Protein AF-A0A4T0EDE8-F1 (afdb_monomer_lite)

pLDDT: mean 81.91, std 20.11, range [27.03, 97.62]

Organism: Aureobasidium pullulans (NCBI:txid5580)

Secondary structure (DSSP, 8-state):
-HHHHHHHHHHHHHTT--EEEE-TTTT-B-GGG--SS------GGGS---S-HHHHTSPPPGGGG-SSS-EEEEEESTTTT-GGG--EEEE--HHHHHHHHHHHHTTT-S--HHHHHHHHHHHT---TT---TTSS-TT----HHHHHHHHHHHHHHHHHHHHHHHHHHHHHTSEEEEEE--GGGTT----------EEEEEE-EEEPPPSBSSEEEEEE-GGGSTTTTTS-HHHHHHHHHHHHTSTTT----EEGGGG-SSHHHHHHTGGGEEEEESSSS-HHHHHHHHHHHHHHHHHHHT---HHHHHHHHHHHHHHHHHHHTTS-THHHHHHS---

Sequence (339 aa):
MAGRRRELYALCSKYDVIIVEDDPYWYLQFPSSTNSERVFTPQSSKWKSSGYDFLDSLVPSYINIDTDGRVLRLDTFSKTVAPGCRLGWITGQPDLIERILRLTETSTQQPSGFVQSMIAELIIGPQADDVDPGKGPSNGKGWSTAGWVRWLEGLRGNYERRMNDMCRVLDTGRELLKVGRRSSLSNLSLDSDDEWAVVQTTTAYSFDWPVGGMFVWVKMHFETHPLINKVSGARLSRALWIFWTIKPYLVLVSPGLIFSPTDEIRNKDGYKFFRLCFAACDEKEIEPISHRFVDAVNDFWKIKSVKKIDDLLEEAGTSVEQRAGEADMAKLASFMGPC

InterPro domains:
  IPR015421 Pyridoxal phosphate-dependent transferase, major domain [G3DSA:3.40.640.10] (1-305)
  IPR015424 Pyridoxal phosphate-dependent transferase [SSF53383] (4-301)
  IPR050859 Class-I pyridoxal-phosphate-dependent aminotransferase-like [PTHR42790] (3-304)

Structure (mmCIF, N/CA/C/O backbone):
data_AF-A0A4T0EDE8-F1
#
_entry.id   AF-A0A4T0EDE8-F1
#
loop_
_atom_site.group_PDB
_atom_site.id
_atom_site.type_symbol
_atom_site.label_atom_id
_atom_site.label_alt_id
_atom_site.label_comp_id
_atom_site.label_asym_id
_atom_site.label_entity_id
_atom_site.label_seq_id
_atom_site.pdbx_PDB_ins_code
_atom_site.Cartn_x
_atom_site.Cartn_y
_atom_site.Cartn_z
_atom_site.occupancy
_atom_site.B_iso_or_equiv
_atom_site.auth_seq_id
_atom_site.auth_comp_id
_atom_site.auth_asym_id
_atom_site.auth_atom_id
_atom_site.pdbx_PDB_model_num
ATOM 1 N N . MET A 1 1 ? 9.773 -15.866 0.022 1.00 54.84 1 MET A N 1
ATOM 2 C CA . MET A 1 1 ? 9.110 -15.215 -1.134 1.00 54.84 1 MET A CA 1
ATOM 3 C C . MET A 1 1 ? 9.487 -15.837 -2.480 1.00 54.84 1 MET A C 1
ATOM 5 O O . MET A 1 1 ? 8.577 -16.183 -3.221 1.00 54.84 1 MET A O 1
ATOM 9 N N . ALA A 1 2 ? 10.771 -16.073 -2.785 1.00 65.44 2 ALA A N 1
ATOM 10 C CA . ALA A 1 2 ? 11.185 -16.665 -4.071 1.00 65.44 2 ALA A CA 1
ATOM 11 C C . ALA A 1 2 ? 10.583 -18.059 -4.383 1.00 65.44 2 ALA A C 1
ATOM 13 O O . ALA A 1 2 ? 10.237 -18.320 -5.529 1.00 65.44 2 ALA A O 1
ATOM 14 N N . GLY A 1 3 ? 10.408 -18.938 -3.383 1.00 79.56 3 GLY A N 1
ATOM 15 C CA . GLY A 1 3 ? 9.761 -20.251 -3.575 1.00 79.56 3 GLY A CA 1
ATOM 16 C C . GLY A 1 3 ? 8.310 -20.137 -4.060 1.00 79.56 3 GLY A C 1
ATOM 17 O O . GLY A 1 3 ? 7.962 -20.687 -5.098 1.00 79.56 3 GLY A O 1
ATOM 18 N N . ARG A 1 4 ? 7.513 -19.295 -3.390 1.00 86.06 4 ARG A N 1
ATOM 19 C CA . ARG A 1 4 ? 6.116 -19.021 -3.762 1.00 86.06 4 ARG A CA 1
ATOM 20 C C . ARG A 1 4 ? 5.981 -18.442 -5.174 1.00 86.06 4 ARG A C 1
ATOM 22 O O . ARG A 1 4 ? 5.072 -18.836 -5.892 1.00 86.06 4 ARG A O 1
ATOM 29 N N . ARG A 1 5 ? 6.878 -17.531 -5.587 1.00 88.38 5 ARG A N 1
ATOM 30 C CA . ARG A 1 5 ? 6.875 -16.983 -6.960 1.00 88.38 5 ARG A CA 1
ATOM 31 C C . ARG A 1 5 ? 7.079 -18.092 -8.000 1.00 88.38 5 ARG A C 1
ATOM 33 O O . ARG A 1 5 ? 6.356 -18.130 -8.984 1.00 88.38 5 ARG A O 1
ATOM 40 N N . ARG A 1 6 ? 7.991 -19.044 -7.763 1.00 89.06 6 ARG A N 1
ATOM 41 C CA . ARG A 1 6 ? 8.204 -20.183 -8.679 1.00 89.06 6 ARG A CA 1
ATOM 42 C C . ARG A 1 6 ? 7.000 -21.122 -8.746 1.00 89.06 6 ARG A C 1
ATOM 44 O O . ARG A 1 6 ? 6.638 -21.552 -9.833 1.00 89.06 6 ARG A O 1
ATOM 51 N N . GLU A 1 7 ? 6.375 -21.419 -7.610 1.00 93.44 7 GLU A N 1
ATOM 52 C CA . GLU A 1 7 ? 5.165 -22.254 -7.560 1.00 93.44 7 GLU A CA 1
ATOM 53 C C . GLU A 1 7 ? 4.000 -21.612 -8.326 1.00 93.44 7 GLU A C 1
ATOM 55 O O . GLU A 1 7 ? 3.345 -22.277 -9.127 1.00 93.44 7 GLU A O 1
ATOM 60 N N . LEU A 1 8 ? 3.776 -20.307 -8.129 1.00 94.44 8 LEU A N 1
ATOM 61 C CA . LEU A 1 8 ? 2.750 -19.557 -8.855 1.00 94.44 8 LEU A CA 1
ATOM 62 C C . LEU A 1 8 ? 3.064 -19.466 -10.349 1.00 94.44 8 LEU A C 1
ATOM 64 O O . LEU A 1 8 ? 2.173 -19.682 -11.162 1.00 94.44 8 LEU A O 1
ATOM 68 N N . TYR A 1 9 ? 4.324 -19.225 -10.718 1.00 94.94 9 TYR A N 1
ATOM 69 C CA . TYR A 1 9 ? 4.740 -19.227 -12.119 1.00 94.94 9 TYR A CA 1
ATOM 70 C C . TYR A 1 9 ? 4.479 -20.583 -12.783 1.00 94.94 9 TYR A C 1
ATOM 72 O O . TYR A 1 9 ? 3.895 -20.632 -13.861 1.00 94.94 9 TYR A O 1
ATOM 80 N N . ALA A 1 10 ? 4.830 -21.690 -12.120 1.00 95.25 10 ALA A N 1
ATOM 81 C CA . ALA A 1 10 ? 4.566 -23.036 -12.628 1.00 95.25 10 ALA A CA 1
ATOM 82 C C . ALA A 1 10 ? 3.061 -23.302 -12.808 1.00 95.25 10 ALA A C 1
ATOM 84 O O . ALA A 1 10 ? 2.656 -23.949 -13.774 1.00 95.25 10 ALA A O 1
ATOM 85 N N . LEU A 1 11 ? 2.223 -22.777 -11.909 1.00 96.50 11 LEU A N 1
ATOM 86 C CA . LEU A 1 11 ? 0.769 -22.854 -12.026 1.00 96.50 11 LEU A CA 1
ATOM 87 C C . LEU A 1 11 ? 0.257 -22.058 -13.232 1.00 96.50 11 LEU A C 1
ATOM 89 O O . LEU A 1 11 ? -0.528 -22.580 -14.021 1.00 96.50 11 LEU A O 1
ATOM 93 N N . CYS A 1 12 ? 0.723 -20.819 -13.391 1.00 97.06 12 CYS A N 1
ATOM 94 C CA . CYS A 1 12 ? 0.382 -19.975 -14.531 1.00 97.06 12 CYS A CA 1
ATOM 95 C C . CYS A 1 12 ? 0.852 -20.596 -15.847 1.00 97.06 12 CYS A C 1
ATOM 97 O O . CYS A 1 12 ? 0.112 -20.559 -16.820 1.00 97.06 12 CYS A O 1
ATOM 99 N N . SER A 1 13 ? 2.024 -21.231 -15.859 1.00 95.88 13 SER A N 1
ATOM 100 C CA . SER A 1 13 ? 2.523 -21.978 -17.013 1.00 95.88 13 SER A CA 1
ATOM 101 C C . SER A 1 13 ? 1.623 -23.164 -17.355 1.00 95.88 13 SER A C 1
ATOM 103 O O . SER A 1 13 ? 1.176 -23.302 -18.491 1.00 95.88 13 SER A O 1
ATOM 105 N N . LYS A 1 14 ? 1.239 -23.959 -16.348 1.00 96.88 14 LYS A N 1
ATOM 106 C CA . LYS A 1 14 ? 0.348 -25.115 -16.520 1.00 96.88 14 LYS A CA 1
ATOM 107 C C . LYS A 1 14 ? -1.035 -24.753 -17.073 1.00 96.88 14 LYS A C 1
ATOM 109 O O . LYS A 1 14 ? -1.595 -25.538 -17.833 1.00 96.88 14 LYS A O 1
ATOM 114 N N . TYR A 1 15 ? -1.606 -23.628 -16.647 1.00 97.62 15 TYR A N 1
ATOM 115 C CA . TYR A 1 15 ? -2.969 -23.216 -17.013 1.00 97.62 15 TYR A CA 1
ATOM 116 C C . TYR A 1 15 ? -3.017 -22.085 -18.044 1.00 97.62 15 TYR A C 1
ATOM 118 O O . TYR A 1 15 ? -4.075 -21.497 -18.241 1.00 97.62 15 TYR A O 1
ATOM 126 N N . ASP A 1 16 ? -1.886 -21.789 -18.678 1.00 96.75 16 ASP A N 1
ATOM 127 C CA . ASP A 1 16 ? -1.733 -20.740 -19.680 1.00 96.75 16 ASP A CA 1
ATOM 128 C C . ASP A 1 16 ? -2.274 -19.359 -19.259 1.00 96.75 16 ASP A C 1
ATOM 130 O O . ASP A 1 16 ? -3.102 -18.729 -19.912 1.00 96.75 16 ASP A O 1
ATOM 134 N N . VAL A 1 17 ? -1.801 -18.884 -18.108 1.00 97.56 17 VAL A N 1
ATOM 135 C CA . VAL A 1 17 ? -2.184 -17.592 -17.529 1.00 97.56 17 VAL A CA 1
ATOM 136 C C . VAL A 1 17 ? -1.059 -16.578 -17.728 1.00 97.56 17 VAL A C 1
ATOM 138 O O . VAL A 1 17 ? 0.103 -16.872 -17.430 1.00 97.56 17 VAL A O 1
ATOM 141 N N . ILE A 1 18 ? -1.406 -15.376 -18.198 1.00 96.88 18 ILE A N 1
ATOM 142 C CA . ILE A 1 18 ? -0.511 -14.207 -18.245 1.00 96.88 18 ILE A CA 1
ATOM 143 C C . ILE A 1 18 ? -0.396 -13.604 -16.842 1.00 96.88 18 ILE A C 1
ATOM 145 O O . ILE A 1 18 ? -1.395 -13.451 -16.138 1.00 96.88 18 ILE A O 1
ATOM 149 N N . ILE A 1 19 ? 0.820 -13.232 -16.442 1.00 97.50 19 ILE A N 1
ATOM 150 C CA . ILE A 1 19 ? 1.087 -12.595 -15.150 1.00 97.50 19 ILE A CA 1
ATOM 151 C C . ILE A 1 19 ? 1.336 -11.108 -15.384 1.00 97.50 19 ILE A C 1
ATOM 153 O O . ILE A 1 19 ? 2.330 -10.739 -16.002 1.00 97.50 19 ILE A O 1
ATOM 157 N N . VAL A 1 20 ? 0.466 -10.254 -14.846 1.00 97.44 20 VAL A N 1
ATOM 158 C CA . VAL A 1 20 ? 0.724 -8.811 -14.753 1.00 97.44 20 VAL A CA 1
ATOM 159 C C . VAL A 1 20 ? 1.321 -8.528 -13.376 1.00 97.44 20 VAL A C 1
ATOM 161 O O . VAL A 1 20 ? 0.629 -8.620 -12.362 1.00 97.44 20 VAL A O 1
ATOM 164 N N . GLU A 1 21 ? 2.623 -8.254 -13.331 1.00 96.31 21 GLU A N 1
ATOM 165 C CA . GLU A 1 21 ? 3.349 -7.927 -12.103 1.00 96.31 21 GLU A CA 1
ATOM 166 C C . GLU A 1 21 ? 3.366 -6.409 -11.900 1.00 96.31 21 GLU A C 1
ATOM 168 O O . GLU A 1 21 ? 4.179 -5.699 -12.492 1.00 96.31 21 GLU A O 1
ATOM 173 N N . ASP A 1 22 ? 2.474 -5.932 -11.036 1.00 95.56 22 ASP A N 1
ATOM 174 C CA . ASP A 1 22 ? 2.450 -4.554 -10.552 1.00 95.56 22 ASP A CA 1
ATOM 175 C C . ASP A 1 22 ? 3.146 -4.476 -9.183 1.00 95.56 22 ASP A C 1
ATOM 177 O O . ASP A 1 22 ? 2.569 -4.826 -8.151 1.00 95.56 22 ASP A O 1
ATOM 181 N N . ASP A 1 23 ? 4.427 -4.096 -9.183 1.00 89.62 23 ASP A N 1
ATOM 182 C CA . ASP A 1 23 ? 5.236 -3.965 -7.964 1.00 89.62 23 ASP A CA 1
ATOM 183 C C . ASP A 1 23 ? 5.974 -2.613 -7.934 1.00 89.62 23 ASP A C 1
ATOM 185 O O . ASP A 1 23 ? 7.203 -2.553 -8.088 1.00 89.62 23 ASP A O 1
ATOM 189 N N . PRO A 1 24 ? 5.244 -1.499 -7.710 1.00 93.31 24 PRO A N 1
ATOM 190 C CA . PRO A 1 24 ? 5.820 -0.156 -7.689 1.00 93.31 24 PRO A CA 1
ATOM 191 C C . PRO A 1 24 ? 6.743 0.067 -6.480 1.00 93.31 24 PRO A C 1
ATOM 193 O O . PRO A 1 24 ? 7.394 1.108 -6.376 1.00 93.31 24 PRO A O 1
ATOM 196 N N . TYR A 1 25 ? 6.798 -0.897 -5.556 1.00 93.12 25 TYR A N 1
ATOM 197 C CA . TYR A 1 25 ? 7.586 -0.851 -4.333 1.00 93.12 25 TYR A CA 1
ATOM 198 C C . TYR A 1 25 ? 8.716 -1.881 -4.309 1.00 93.12 25 TYR A C 1
ATOM 200 O O . TYR A 1 25 ? 9.288 -2.114 -3.245 1.00 93.12 25 TYR A O 1
ATOM 208 N N . TRP A 1 26 ? 9.072 -2.473 -5.454 1.00 92.75 26 TRP A N 1
ATOM 209 C CA . TRP A 1 26 ? 10.057 -3.555 -5.524 1.00 92.75 26 TRP A CA 1
ATOM 210 C C . TRP A 1 26 ? 11.410 -3.204 -4.875 1.00 92.75 26 TRP A C 1
ATOM 212 O O . TRP A 1 26 ? 12.053 -4.069 -4.284 1.00 92.75 26 TRP A O 1
ATOM 222 N N . TYR A 1 27 ? 11.821 -1.931 -4.912 1.00 92.81 27 TYR A N 1
ATOM 223 C CA . TYR A 1 27 ? 13.055 -1.437 -4.282 1.00 92.81 27 TYR A CA 1
ATOM 224 C C . TYR A 1 27 ? 12.946 -1.203 -2.762 1.00 92.81 27 TYR A C 1
ATOM 226 O O . TYR A 1 27 ? 13.960 -1.037 -2.087 1.00 92.81 27 TYR A O 1
ATOM 234 N N . LEU A 1 28 ? 11.734 -1.187 -2.203 1.00 93.50 28 LEU A N 1
ATOM 235 C CA . LEU A 1 28 ? 11.460 -0.937 -0.786 1.00 93.50 28 LEU A CA 1
ATOM 236 C C . LEU A 1 28 ? 11.326 -2.252 -0.009 1.00 93.50 28 LEU A C 1
ATOM 238 O O . LEU A 1 28 ? 10.336 -2.444 0.684 1.00 93.50 28 LEU A O 1
ATOM 242 N N . GLN A 1 29 ? 12.274 -3.179 -0.147 1.00 91.44 29 GLN A N 1
ATOM 243 C CA . GLN A 1 29 ? 12.296 -4.432 0.625 1.00 91.44 29 GLN A CA 1
ATOM 244 C C . GLN A 1 29 ? 13.094 -4.233 1.921 1.00 91.44 29 GLN A C 1
ATOM 246 O O . GLN A 1 29 ? 14.197 -3.697 1.870 1.00 91.44 29 GLN A O 1
ATOM 251 N N . PHE A 1 30 ? 12.554 -4.650 3.071 1.00 88.88 30 PHE A N 1
ATOM 252 C CA . PHE A 1 30 ? 13.104 -4.368 4.405 1.00 88.88 30 PHE A CA 1
ATOM 253 C C . PHE A 1 30 ? 13.673 -5.626 5.073 1.00 88.88 30 PHE A C 1
ATOM 255 O O . PHE A 1 30 ? 12.909 -6.440 5.605 1.00 88.88 30 PHE A O 1
ATOM 262 N N . PRO A 1 31 ? 15.003 -5.793 5.120 1.00 77.69 31 PRO A N 1
ATOM 263 C CA . PRO A 1 31 ? 15.643 -6.872 5.861 1.00 77.69 31 PRO A CA 1
ATOM 264 C C . PRO A 1 31 ? 15.319 -6.869 7.360 1.00 77.69 31 PRO A C 1
ATOM 266 O O . PRO A 1 31 ? 15.175 -7.948 7.933 1.00 77.69 31 PRO A O 1
ATOM 269 N N . SER A 1 32 ? 15.141 -5.701 7.999 1.00 74.25 32 SER A N 1
ATOM 270 C CA . SER A 1 32 ? 14.887 -5.606 9.449 1.00 74.25 32 SER A CA 1
ATOM 271 C C . SER A 1 32 ? 13.613 -6.313 9.913 1.00 74.25 32 SER A C 1
ATOM 273 O O . SER A 1 32 ? 13.527 -6.730 11.065 1.00 74.25 32 SER A O 1
ATOM 275 N N . SER A 1 33 ? 12.633 -6.482 9.022 1.00 63.41 33 SER A N 1
ATOM 276 C CA . SER A 1 33 ? 11.367 -7.172 9.307 1.00 63.41 33 SER A CA 1
ATOM 277 C C . SER A 1 33 ? 11.533 -8.677 9.572 1.00 63.41 33 SER A C 1
ATOM 279 O O . SER A 1 33 ? 10.641 -9.316 10.126 1.00 63.41 33 SER A O 1
ATOM 281 N N . THR A 1 34 ? 12.679 -9.261 9.206 1.00 61.06 34 THR A N 1
ATOM 282 C CA . THR A 1 34 ? 12.957 -10.697 9.353 1.00 61.06 34 THR A CA 1
ATOM 283 C C . THR A 1 34 ? 13.647 -11.024 10.681 1.00 61.06 34 THR A C 1
ATOM 285 O O . THR A 1 34 ? 14.749 -11.564 10.715 1.00 61.06 34 THR A O 1
ATOM 288 N N . ASN A 1 35 ? 12.994 -10.730 11.810 1.00 48.34 35 ASN A N 1
ATOM 289 C CA . ASN A 1 35 ? 13.388 -11.308 13.099 1.00 48.34 35 ASN A CA 1
ATOM 290 C C . ASN A 1 35 ? 12.957 -12.791 13.143 1.00 48.34 35 ASN A C 1
ATOM 292 O O . ASN A 1 35 ? 11.770 -13.091 13.051 1.00 48.34 35 ASN A O 1
ATOM 296 N N . SER A 1 36 ? 13.923 -13.700 13.325 1.00 42.69 36 SER A N 1
ATOM 297 C CA . SER A 1 36 ? 13.836 -15.180 13.345 1.00 42.69 36 SER A CA 1
ATOM 298 C C . SER A 1 36 ? 13.878 -15.893 11.973 1.00 42.69 36 SER A C 1
ATOM 300 O O . SER A 1 36 ? 12.967 -15.815 11.154 1.00 42.69 36 SER A O 1
ATOM 302 N N . GLU A 1 37 ? 14.989 -16.604 11.734 1.00 40.41 37 GLU A N 1
ATOM 303 C CA . GLU A 1 37 ? 15.203 -17.723 10.785 1.00 40.41 37 GLU A CA 1
ATOM 304 C C . GLU A 1 37 ? 14.964 -17.519 9.276 1.00 40.41 37 GLU A C 1
ATOM 306 O O . GLU A 1 37 ? 15.393 -18.345 8.471 1.00 40.41 37 GLU A O 1
ATOM 311 N N . ARG A 1 38 ? 14.347 -16.417 8.849 1.00 43.56 38 ARG A N 1
ATOM 312 C CA . ARG A 1 38 ? 14.089 -16.100 7.438 1.00 43.56 38 ARG A CA 1
ATOM 313 C C . ARG A 1 38 ? 14.896 -14.905 6.968 1.00 43.56 38 ARG A C 1
ATOM 315 O O . ARG A 1 38 ? 14.370 -14.078 6.226 1.00 43.56 38 ARG A O 1
ATOM 322 N N . VAL A 1 39 ? 16.171 -14.834 7.353 1.00 40.81 39 VAL A N 1
ATOM 323 C CA . VAL A 1 39 ? 17.119 -14.013 6.597 1.00 40.81 39 VAL A CA 1
ATOM 324 C C . VAL A 1 39 ? 17.007 -14.510 5.164 1.00 40.81 39 VAL A C 1
ATOM 326 O O . VAL A 1 39 ? 17.386 -15.642 4.858 1.00 40.81 39 VAL A O 1
ATOM 329 N N . PHE A 1 40 ? 16.399 -13.709 4.291 1.00 44.47 40 PHE A N 1
ATOM 330 C CA . PHE A 1 40 ? 16.526 -13.937 2.868 1.00 44.47 40 PHE A CA 1
ATOM 331 C C . PHE A 1 40 ? 17.982 -13.619 2.566 1.00 44.47 40 PHE A C 1
ATOM 333 O O . PHE A 1 40 ? 18.323 -12.493 2.235 1.00 44.47 40 PHE A O 1
ATOM 340 N N . THR A 1 41 ? 18.860 -14.601 2.760 1.00 44.62 41 THR A N 1
ATOM 341 C CA . THR A 1 41 ? 20.102 -14.647 2.017 1.00 44.62 41 THR A CA 1
ATOM 342 C C . THR A 1 41 ? 19.648 -14.788 0.573 1.00 44.62 41 THR A C 1
ATOM 344 O O . THR A 1 41 ? 19.042 -15.809 0.216 1.00 44.62 41 THR A O 1
ATOM 347 N N . PRO A 1 42 ? 19.845 -13.759 -0.268 1.00 48.81 42 PRO A N 1
ATOM 348 C CA . PRO A 1 42 ? 19.670 -13.947 -1.689 1.00 48.81 42 PRO A CA 1
ATOM 349 C C . PRO A 1 42 ? 20.536 -15.151 -2.031 1.00 48.81 42 PRO A C 1
ATOM 351 O O . PRO A 1 42 ? 21.709 -15.208 -1.655 1.00 48.81 42 PRO A O 1
ATOM 354 N N . GLN A 1 43 ? 19.958 -16.156 -2.685 1.00 48.41 43 GLN A N 1
ATOM 355 C CA . GLN A 1 43 ? 20.755 -17.195 -3.326 1.00 48.41 43 GLN A CA 1
ATOM 356 C C . GLN A 1 43 ? 21.493 -16.532 -4.498 1.00 48.41 43 GLN A C 1
ATOM 358 O O . GLN A 1 43 ? 21.162 -16.771 -5.657 1.00 48.41 43 GLN A O 1
ATOM 363 N N . SER A 1 44 ? 22.457 -15.657 -4.198 1.00 49.16 44 SER A N 1
ATOM 364 C CA . SER A 1 44 ? 23.317 -14.981 -5.168 1.00 49.16 44 SER A CA 1
ATOM 365 C C . SER A 1 44 ? 24.087 -16.001 -6.002 1.00 49.16 44 SER A C 1
ATOM 367 O O . SER A 1 44 ? 24.445 -15.728 -7.137 1.00 49.16 44 SER A O 1
ATOM 369 N N . SER A 1 45 ? 24.239 -17.234 -5.508 1.00 50.75 45 SER A N 1
ATOM 370 C CA . SER A 1 45 ? 24.890 -18.322 -6.234 1.00 50.75 45 SER A CA 1
ATOM 371 C C . SER A 1 45 ? 24.169 -18.784 -7.509 1.00 50.75 45 SER A C 1
ATOM 373 O O . SER A 1 45 ? 24.780 -19.506 -8.292 1.00 50.75 45 SER A O 1
ATOM 375 N N . LYS A 1 46 ? 22.901 -18.406 -7.752 1.00 62.28 46 LYS A N 1
ATOM 376 C CA . LYS A 1 46 ? 22.151 -18.812 -8.964 1.00 62.28 46 LYS A CA 1
ATOM 377 C C . LYS A 1 46 ? 21.861 -17.689 -9.960 1.00 62.28 46 LYS A C 1
ATOM 379 O O . LYS A 1 46 ? 21.392 -17.986 -11.056 1.00 62.28 46 LYS A O 1
ATOM 384 N N . TRP A 1 47 ? 22.123 -16.434 -9.611 1.00 67.81 47 TRP A N 1
ATOM 385 C CA . TRP A 1 47 ? 21.782 -15.280 -10.446 1.00 67.81 47 TRP A CA 1
ATOM 386 C C . TRP A 1 47 ? 23.045 -14.519 -10.835 1.00 67.81 47 TRP A C 1
ATOM 388 O O . TRP A 1 47 ? 23.995 -14.450 -10.060 1.00 67.81 47 TRP A O 1
ATOM 398 N N . LYS A 1 48 ? 23.073 -13.956 -12.048 1.00 77.56 48 LYS A N 1
ATOM 399 C CA . LYS A 1 48 ? 24.173 -13.073 -12.452 1.00 77.56 48 LYS A CA 1
ATOM 400 C C . LYS A 1 48 ? 24.125 -11.821 -11.579 1.00 77.56 48 LYS A C 1
ATOM 402 O O . LYS A 1 48 ? 23.075 -11.189 -11.506 1.00 77.56 48 LYS A O 1
ATOM 407 N N . SER A 1 49 ? 25.246 -11.490 -10.941 1.00 80.88 49 SER A N 1
ATOM 408 C CA . SER A 1 49 ? 25.377 -10.246 -10.182 1.00 80.88 49 SER A CA 1
ATOM 409 C C . SER A 1 49 ? 25.138 -9.050 -11.099 1.00 80.88 49 SER A C 1
ATOM 411 O O . SER A 1 49 ? 25.616 -9.021 -12.237 1.00 80.88 49 SER A O 1
ATOM 413 N N . SER A 1 50 ? 24.403 -8.068 -10.590 1.00 83.12 50 SER A N 1
ATOM 414 C CA . SER A 1 50 ? 24.195 -6.776 -11.244 1.00 83.12 50 SER A CA 1
ATOM 415 C C . SER A 1 50 ? 25.409 -5.845 -11.135 1.00 83.12 50 SER A C 1
ATOM 417 O O . SER A 1 50 ? 25.428 -4.797 -11.777 1.00 83.12 50 SER A O 1
ATOM 419 N N . GLY A 1 51 ? 26.411 -6.206 -10.323 1.00 85.81 51 GLY A N 1
ATOM 420 C CA . GLY A 1 51 ? 27.519 -5.328 -9.941 1.00 85.81 51 GLY A CA 1
ATOM 421 C C . GLY A 1 51 ? 27.176 -4.359 -8.803 1.00 85.81 51 GLY A C 1
ATOM 422 O O . GLY A 1 51 ? 28.010 -3.524 -8.457 1.00 85.81 51 GLY A O 1
ATOM 423 N N . TYR A 1 52 ? 25.975 -4.465 -8.220 1.00 87.50 52 TYR A N 1
ATOM 424 C CA . TYR A 1 52 ? 25.515 -3.634 -7.111 1.00 87.50 52 TYR A CA 1
ATOM 425 C C . TYR A 1 52 ? 24.948 -4.493 -5.974 1.00 87.50 52 TYR A C 1
ATOM 427 O O . TYR A 1 52 ? 23.872 -5.078 -6.115 1.00 87.50 52 TYR A O 1
ATOM 435 N N . ASP A 1 53 ? 25.612 -4.485 -4.815 1.00 86.44 53 ASP A N 1
ATOM 436 C CA . ASP A 1 53 ? 25.215 -5.273 -3.636 1.00 86.44 53 ASP A CA 1
ATOM 437 C C . ASP A 1 53 ? 23.759 -5.025 -3.216 1.00 86.44 53 ASP A C 1
ATOM 439 O O . ASP A 1 53 ? 23.035 -5.957 -2.863 1.00 86.44 53 ASP A O 1
ATOM 443 N N . PHE A 1 54 ? 23.298 -3.771 -3.302 1.00 86.69 54 PHE A N 1
ATOM 444 C CA . PHE A 1 54 ? 21.912 -3.414 -3.009 1.00 86.69 54 PHE A CA 1
ATOM 445 C C . PHE A 1 54 ? 20.921 -4.151 -3.916 1.00 86.69 54 PHE A C 1
ATOM 447 O O . PHE A 1 54 ? 19.987 -4.765 -3.407 1.00 86.69 54 PHE A O 1
ATOM 454 N N . LEU A 1 55 ? 21.113 -4.123 -5.238 1.00 87.94 55 LEU A N 1
ATOM 455 C CA . LEU A 1 55 ? 20.198 -4.781 -6.175 1.00 87.94 55 LEU A CA 1
ATOM 456 C C . LEU A 1 55 ? 20.266 -6.304 -6.035 1.00 87.94 55 LEU A C 1
ATOM 458 O O . LEU A 1 55 ? 19.231 -6.968 -6.062 1.00 87.94 55 LEU A O 1
ATOM 462 N N . ASP A 1 56 ? 21.465 -6.842 -5.809 1.00 86.00 56 ASP A N 1
ATOM 463 C CA . ASP A 1 56 ? 21.685 -8.274 -5.596 1.00 86.00 56 ASP A CA 1
ATOM 464 C C . ASP A 1 56 ? 21.061 -8.770 -4.274 1.00 86.00 56 ASP A C 1
ATOM 466 O O . ASP A 1 56 ? 20.786 -9.964 -4.123 1.00 86.00 56 ASP A O 1
ATOM 470 N N . SER A 1 57 ? 20.781 -7.859 -3.330 1.00 84.94 57 SER A N 1
ATOM 471 C CA . SER A 1 57 ? 20.074 -8.153 -2.078 1.00 84.94 57 SER A CA 1
ATOM 472 C C . SER A 1 57 ? 18.555 -8.326 -2.230 1.00 84.94 57 SER A C 1
ATOM 474 O O . SER A 1 57 ? 17.911 -8.913 -1.356 1.00 84.94 57 SER A O 1
ATOM 476 N N . LEU A 1 58 ? 17.967 -7.836 -3.326 1.00 87.19 58 LEU A N 1
ATOM 477 C CA . LEU A 1 58 ? 16.517 -7.818 -3.530 1.00 87.19 58 LEU A CA 1
ATOM 478 C C . LEU A 1 58 ? 15.990 -9.186 -3.984 1.00 87.19 58 LEU A C 1
ATOM 480 O O . LEU A 1 58 ? 16.642 -9.938 -4.710 1.00 87.19 58 LEU A O 1
ATOM 484 N N . VAL A 1 59 ? 14.758 -9.523 -3.593 1.00 85.94 59 VAL A N 1
ATOM 485 C CA . VAL A 1 59 ? 14.095 -10.746 -4.063 1.00 85.94 59 VAL A CA 1
ATOM 486 C C . VAL A 1 59 ? 13.774 -10.613 -5.566 1.00 85.94 59 VAL A C 1
ATOM 488 O O . VAL A 1 59 ? 13.001 -9.717 -5.930 1.00 85.94 59 VAL A O 1
ATOM 491 N N . PRO A 1 60 ? 14.243 -11.540 -6.430 1.00 87.31 60 PRO A N 1
ATOM 492 C CA . PRO A 1 60 ? 14.023 -11.482 -7.880 1.00 87.31 60 PRO A CA 1
ATOM 493 C C . PRO A 1 60 ? 12.543 -11.432 -8.270 1.00 87.31 60 PRO A C 1
ATOM 495 O O . PRO A 1 60 ? 11.731 -12.167 -7.696 1.00 87.31 60 PRO A O 1
ATOM 498 N N . SER A 1 61 ? 12.202 -10.585 -9.241 1.00 90.62 61 SER A N 1
ATOM 499 C CA . SER A 1 61 ? 10.853 -10.423 -9.809 1.00 90.62 61 SER A CA 1
ATOM 500 C C . SER A 1 61 ? 10.436 -11.654 -10.633 1.00 90.62 61 SER A C 1
ATOM 502 O O . SER A 1 61 ? 11.263 -12.513 -10.956 1.00 90.62 61 SER A O 1
ATOM 504 N N . TYR A 1 62 ? 9.148 -11.760 -10.982 1.00 92.62 62 TYR A N 1
ATOM 505 C CA . TYR A 1 62 ? 8.676 -12.767 -11.940 1.00 92.62 62 TYR A CA 1
ATOM 506 C C . TYR A 1 62 ? 9.404 -12.708 -13.288 1.00 92.62 62 TYR A C 1
ATOM 508 O O . TYR A 1 62 ? 9.651 -13.760 -13.872 1.00 92.62 62 TYR A O 1
ATOM 516 N N . ILE A 1 63 ? 9.819 -11.523 -13.748 1.00 91.44 63 ILE A N 1
ATOM 517 C CA . ILE A 1 63 ? 10.528 -11.381 -15.028 1.00 91.44 63 ILE A CA 1
ATOM 518 C C . ILE A 1 63 ? 11.870 -12.128 -15.024 1.00 91.44 63 ILE A C 1
ATOM 520 O O . ILE A 1 63 ? 12.316 -12.619 -16.053 1.00 91.44 63 ILE A O 1
ATOM 524 N N . ASN A 1 64 ? 12.504 -12.287 -13.855 1.00 89.25 64 ASN A N 1
ATOM 525 C CA . ASN A 1 64 ? 13.763 -13.023 -13.731 1.00 89.25 64 ASN A CA 1
ATOM 526 C C . ASN A 1 64 ? 13.591 -14.542 -13.900 1.00 89.25 64 ASN A C 1
ATOM 528 O O . ASN A 1 64 ? 14.575 -15.230 -14.158 1.00 89.25 64 ASN A O 1
ATOM 532 N N . ILE A 1 65 ? 12.380 -15.076 -13.717 1.00 90.00 65 ILE A N 1
ATOM 533 C CA . ILE A 1 65 ? 12.065 -16.505 -13.884 1.00 90.00 65 ILE A CA 1
ATOM 534 C C . ILE A 1 65 ? 11.212 -16.777 -15.129 1.00 90.00 65 ILE A C 1
ATOM 536 O O . ILE A 1 65 ? 10.800 -17.917 -15.325 1.00 90.00 65 ILE A O 1
ATOM 540 N N . ASP A 1 66 ? 10.932 -15.760 -15.948 1.00 93.50 66 ASP A N 1
ATOM 541 C CA . ASP A 1 66 ? 10.036 -15.895 -17.090 1.00 93.50 66 ASP A CA 1
ATOM 542 C C . ASP A 1 66 ? 10.727 -16.575 -18.278 1.00 93.50 66 ASP A C 1
ATOM 544 O O . ASP A 1 66 ? 11.462 -15.948 -19.037 1.00 93.50 66 ASP A O 1
ATOM 548 N N . THR A 1 67 ? 10.496 -17.877 -18.431 1.00 92.06 67 THR A N 1
ATOM 549 C CA . THR A 1 67 ? 10.972 -18.671 -19.573 1.00 92.06 67 THR A CA 1
ATOM 550 C C . THR A 1 67 ? 10.004 -18.661 -20.750 1.00 92.06 67 THR A C 1
ATOM 552 O O . THR A 1 67 ? 10.425 -18.855 -21.886 1.00 92.06 67 THR A O 1
ATOM 555 N N . ASP A 1 68 ? 8.719 -18.440 -20.475 1.00 94.31 68 ASP A N 1
ATOM 556 C CA . ASP A 1 68 ? 7.628 -18.567 -21.443 1.00 94.31 68 ASP A CA 1
ATOM 557 C C . ASP A 1 68 ? 7.278 -17.229 -22.122 1.00 94.31 68 ASP A C 1
ATOM 559 O O . ASP A 1 68 ? 6.525 -17.214 -23.092 1.00 94.31 68 ASP A O 1
ATOM 563 N N . GLY A 1 69 ? 7.786 -16.099 -21.612 1.00 95.31 69 GLY A N 1
ATOM 564 C CA . GLY A 1 69 ? 7.432 -14.758 -22.092 1.00 95.31 69 GLY A CA 1
ATOM 565 C C . GLY A 1 69 ? 6.023 -14.314 -21.678 1.00 95.31 69 GLY A C 1
ATOM 566 O O . GLY A 1 69 ? 5.382 -13.550 -22.399 1.00 95.31 69 GLY A O 1
ATOM 567 N N . ARG A 1 70 ? 5.513 -14.817 -20.544 1.00 95.56 70 ARG A N 1
ATOM 568 C CA . ARG A 1 70 ? 4.134 -14.592 -20.062 1.00 95.56 70 ARG A CA 1
ATOM 569 C C . ARG A 1 70 ? 4.010 -13.488 -19.012 1.00 95.56 70 ARG A C 1
ATOM 571 O O . ARG A 1 70 ? 2.907 -13.246 -18.517 1.00 95.56 70 ARG A O 1
ATOM 578 N N . VAL A 1 71 ? 5.122 -12.882 -18.604 1.00 97.12 71 VAL A N 1
ATOM 579 C CA . VAL A 1 71 ? 5.148 -11.852 -17.564 1.00 97.12 71 VAL A CA 1
ATOM 580 C C . VAL A 1 71 ? 5.165 -10.467 -18.208 1.00 97.12 71 VAL A C 1
ATOM 582 O O . VAL A 1 71 ? 6.041 -10.142 -19.006 1.00 97.12 71 VAL A O 1
ATOM 585 N N . LEU A 1 72 ? 4.206 -9.631 -17.817 1.00 97.62 72 LEU A N 1
ATOM 586 C CA . LEU A 1 72 ? 4.198 -8.193 -18.064 1.00 97.62 72 LEU A CA 1
ATOM 587 C C . LEU A 1 72 ? 4.498 -7.487 -16.746 1.00 97.62 72 LEU A C 1
ATOM 589 O O . LEU A 1 72 ? 3.662 -7.469 -15.843 1.00 97.62 72 LEU A O 1
ATOM 593 N N . ARG A 1 73 ? 5.695 -6.918 -16.623 1.00 97.25 73 ARG A N 1
ATOM 594 C CA . ARG A 1 73 ? 6.105 -6.157 -15.443 1.00 97.25 73 ARG A CA 1
ATOM 595 C C . ARG A 1 73 ? 5.818 -4.674 -15.643 1.00 97.25 73 ARG A C 1
ATOM 597 O O . ARG A 1 73 ? 6.231 -4.102 -16.652 1.00 97.25 73 ARG A O 1
ATOM 604 N N . LEU A 1 74 ? 5.153 -4.065 -14.666 1.00 97.25 74 LEU A N 1
ATOM 605 C CA . LEU A 1 74 ? 4.856 -2.637 -14.625 1.00 97.25 74 LEU A CA 1
ATOM 606 C C . LEU A 1 74 ? 5.819 -1.943 -13.659 1.00 97.25 74 LEU A C 1
ATOM 608 O O . LEU A 1 74 ? 5.899 -2.297 -12.483 1.00 97.25 74 LEU A O 1
ATOM 612 N N . ASP A 1 75 ? 6.539 -0.940 -14.151 1.00 95.56 75 ASP A N 1
ATOM 613 C CA . ASP A 1 75 ? 7.463 -0.135 -13.358 1.00 95.56 75 ASP A CA 1
ATOM 614 C C . ASP A 1 75 ? 7.082 1.353 -13.419 1.00 95.56 75 ASP A C 1
ATOM 616 O O . ASP A 1 75 ? 6.517 1.852 -14.398 1.00 95.56 75 ASP A O 1
ATOM 620 N N . THR A 1 76 ? 7.394 2.101 -12.356 1.00 95.44 76 THR A N 1
ATOM 621 C CA . THR A 1 76 ? 7.005 3.512 -12.234 1.00 95.44 76 THR A CA 1
ATOM 622 C C . THR A 1 76 ? 8.034 4.358 -11.492 1.00 95.44 76 THR A C 1
ATOM 624 O O . THR A 1 76 ? 8.675 3.907 -10.542 1.00 95.44 76 THR A O 1
ATOM 627 N N . PHE A 1 77 ? 8.114 5.640 -11.856 1.00 94.88 77 PHE A N 1
ATOM 628 C CA . PHE A 1 77 ? 8.820 6.655 -11.071 1.00 94.88 77 PHE A CA 1
ATOM 629 C C . PHE A 1 77 ? 7.980 7.239 -9.926 1.00 94.88 77 PHE A C 1
ATOM 631 O O . PHE A 1 77 ? 8.478 8.032 -9.127 1.00 94.88 77 PHE A O 1
ATOM 638 N N . SER A 1 78 ? 6.711 6.841 -9.794 1.00 93.31 78 SER A N 1
ATOM 639 C CA . SER A 1 78 ? 5.775 7.463 -8.848 1.00 93.31 78 SER A CA 1
ATOM 640 C C . SER A 1 78 ? 6.163 7.296 -7.382 1.00 93.31 78 SER A C 1
ATOM 642 O O . SER A 1 78 ? 5.807 8.130 -6.552 1.00 93.31 78 SER A O 1
ATOM 644 N N . LYS A 1 79 ? 6.853 6.200 -7.051 1.00 93.31 79 LYS A N 1
ATOM 645 C CA . LYS A 1 79 ? 7.227 5.839 -5.674 1.00 93.31 79 LYS A CA 1
ATOM 646 C C . LYS A 1 79 ? 8.731 5.926 -5.422 1.00 93.31 79 LYS A C 1
ATOM 648 O O . LYS A 1 79 ? 9.163 5.730 -4.293 1.00 93.31 79 LYS A O 1
ATOM 653 N N . THR A 1 80 ? 9.505 6.234 -6.460 1.00 91.88 80 THR A N 1
ATOM 654 C CA . THR A 1 80 ? 10.969 6.330 -6.416 1.00 91.88 80 THR A CA 1
ATOM 655 C C . THR A 1 80 ? 11.468 7.747 -6.678 1.00 91.88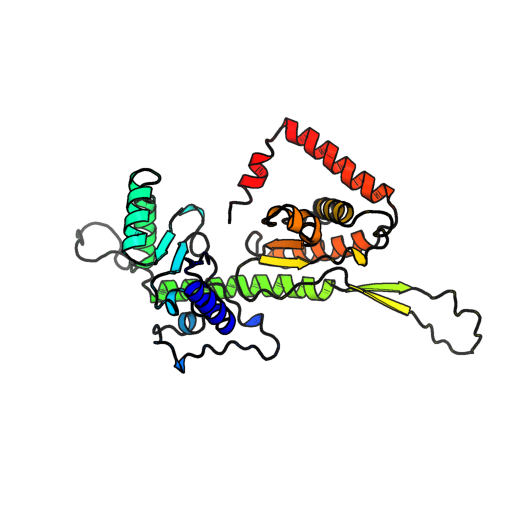 80 THR A C 1
ATOM 657 O O . THR A 1 80 ? 12.502 8.115 -6.135 1.00 91.88 80 THR A O 1
ATOM 660 N N . VAL A 1 81 ? 10.737 8.558 -7.450 1.00 92.00 81 VAL A N 1
ATOM 661 C CA . VAL A 1 81 ? 11.047 9.974 -7.705 1.00 92.00 81 VAL A CA 1
ATOM 662 C C . VAL A 1 81 ? 9.895 10.853 -7.229 1.00 92.00 81 VAL A C 1
ATOM 664 O O . VAL A 1 81 ? 10.011 11.507 -6.197 1.00 92.00 81 VAL A O 1
ATOM 667 N N . ALA A 1 82 ? 8.772 10.857 -7.950 1.00 91.50 82 ALA A N 1
ATOM 668 C CA . ALA A 1 82 ? 7.582 11.614 -7.576 1.00 91.50 82 ALA A CA 1
ATOM 669 C C . ALA A 1 82 ? 6.338 11.128 -8.344 1.00 91.50 82 ALA A C 1
ATOM 671 O O . ALA A 1 82 ? 6.408 10.911 -9.557 1.00 91.50 82 ALA A O 1
ATOM 672 N N . PRO A 1 83 ? 5.157 11.045 -7.698 1.00 90.38 83 PRO A N 1
ATOM 673 C CA . PRO A 1 83 ? 3.914 10.641 -8.365 1.00 90.38 83 PRO A CA 1
ATOM 674 C C . PRO A 1 83 ? 3.467 11.627 -9.456 1.00 90.38 83 PRO A C 1
ATOM 676 O O . PRO A 1 83 ? 2.818 11.231 -10.425 1.00 90.38 83 PRO A O 1
ATOM 679 N N . GLY A 1 84 ? 3.849 12.903 -9.331 1.00 91.50 84 GLY A N 1
ATOM 680 C CA . GLY A 1 84 ? 3.544 13.951 -10.307 1.00 91.50 84 GLY A CA 1
ATOM 681 C C . GLY A 1 84 ? 4.238 13.776 -11.661 1.00 91.50 84 GLY A C 1
ATOM 682 O O . GLY A 1 84 ? 3.794 14.372 -12.635 1.00 91.50 84 GLY A O 1
ATOM 683 N N . CYS A 1 85 ? 5.273 12.932 -11.758 1.00 90.38 85 CYS A N 1
ATOM 684 C CA . CYS A 1 85 ? 5.960 12.680 -13.024 1.00 90.38 85 CYS A CA 1
ATOM 685 C C . CYS A 1 85 ? 5.064 11.973 -14.050 1.00 90.38 85 CYS A C 1
ATOM 687 O O . CYS A 1 85 ? 5.265 12.145 -15.248 1.00 90.38 85 CYS A O 1
ATOM 689 N N . ARG A 1 86 ? 4.086 11.166 -13.601 1.00 93.88 86 ARG A N 1
ATOM 690 C CA . ARG A 1 86 ? 3.227 10.354 -14.490 1.00 93.88 86 ARG A CA 1
ATOM 691 C C . ARG A 1 86 ? 4.043 9.540 -15.514 1.00 93.88 86 ARG A C 1
ATOM 693 O O . ARG A 1 86 ? 3.621 9.371 -16.654 1.00 93.88 86 ARG A O 1
ATOM 700 N N . LEU A 1 87 ? 5.219 9.062 -15.097 1.00 95.25 87 LEU A N 1
ATOM 701 C CA . LEU A 1 87 ? 6.185 8.360 -15.938 1.00 95.25 87 LEU A CA 1
A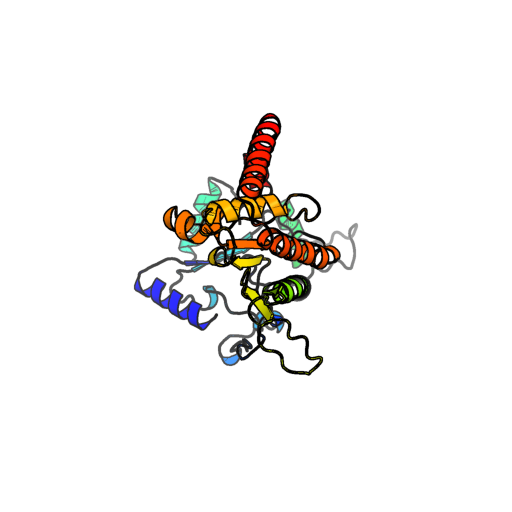TOM 702 C C . LEU A 1 87 ? 6.442 6.950 -15.390 1.00 95.25 87 LEU A C 1
ATOM 704 O O . LEU A 1 87 ? 6.641 6.757 -14.186 1.00 95.25 87 LEU A O 1
ATOM 708 N N . GLY A 1 88 ? 6.436 5.974 -16.289 1.00 95.12 88 GLY A N 1
ATOM 709 C CA . GLY A 1 88 ? 6.667 4.561 -16.017 1.00 95.12 88 GLY A CA 1
ATOM 710 C C . GLY A 1 88 ? 6.955 3.812 -17.314 1.00 95.12 88 GLY A C 1
ATOM 711 O O . GLY A 1 88 ? 6.963 4.418 -18.387 1.00 95.12 88 GLY A O 1
ATOM 712 N N . TRP A 1 89 ? 7.209 2.515 -17.209 1.00 95.81 89 TRP A N 1
ATOM 713 C CA . TRP A 1 89 ? 7.498 1.653 -18.351 1.00 95.81 89 TRP A CA 1
ATOM 714 C C . TRP A 1 89 ? 6.963 0.240 -18.114 1.00 95.81 89 TRP A C 1
ATOM 716 O O . TRP A 1 89 ? 6.630 -0.138 -16.990 1.00 95.81 89 TRP A O 1
ATOM 726 N N . ILE A 1 90 ? 6.859 -0.527 -19.197 1.00 96.56 90 ILE A N 1
ATOM 727 C CA . ILE A 1 90 ? 6.404 -1.917 -19.181 1.00 96.56 90 ILE A CA 1
ATOM 728 C C . ILE A 1 90 ? 7.527 -2.782 -19.743 1.00 96.56 90 ILE A C 1
ATOM 730 O O . ILE A 1 90 ? 8.080 -2.470 -20.796 1.00 96.56 90 ILE A O 1
ATOM 734 N N . THR A 1 91 ? 7.846 -3.870 -19.048 1.00 96.75 91 THR A N 1
ATOM 735 C CA . THR A 1 91 ? 8.811 -4.878 -19.504 1.00 96.75 91 THR A CA 1
ATOM 736 C C . THR A 1 91 ? 8.070 -6.177 -19.800 1.00 96.75 91 THR A C 1
ATOM 738 O O . THR A 1 91 ? 7.319 -6.659 -18.953 1.00 96.75 91 THR A O 1
ATOM 741 N N . GLY A 1 92 ? 8.269 -6.757 -20.985 1.00 96.50 92 GLY A N 1
ATOM 742 C CA . GLY A 1 92 ? 7.594 -7.992 -21.382 1.00 96.50 92 GLY A CA 1
ATOM 743 C C . GLY A 1 92 ? 7.945 -8.456 -22.795 1.00 96.50 92 GLY A C 1
ATOM 744 O O . GLY A 1 92 ? 8.838 -7.905 -23.439 1.00 96.50 92 GLY A O 1
ATOM 745 N N . GLN A 1 93 ? 7.235 -9.482 -23.266 1.00 97.00 93 GLN A N 1
ATOM 746 C CA . GLN A 1 93 ? 7.443 -10.103 -24.577 1.00 97.00 93 GLN A CA 1
ATOM 747 C C . GLN A 1 93 ? 7.136 -9.123 -25.735 1.00 97.00 93 GLN A C 1
ATOM 749 O O . GLN A 1 93 ? 6.122 -8.424 -25.672 1.00 97.00 93 GLN A O 1
ATOM 754 N N . PRO A 1 94 ? 7.975 -9.049 -26.793 1.00 96.81 94 PRO A N 1
ATOM 755 C CA . PRO A 1 94 ? 7.857 -8.014 -27.825 1.00 96.81 94 PRO A CA 1
ATOM 756 C C . PRO A 1 94 ? 6.499 -7.930 -28.531 1.00 96.81 94 PRO A C 1
ATOM 758 O O . PRO A 1 94 ? 6.032 -6.819 -28.780 1.00 96.81 94 PRO A O 1
ATOM 761 N N . ASP A 1 95 ? 5.840 -9.058 -28.814 1.00 96.69 95 ASP A N 1
ATOM 762 C CA . ASP A 1 95 ? 4.543 -9.034 -29.503 1.00 96.69 95 ASP A CA 1
ATOM 763 C C . ASP A 1 95 ? 3.447 -8.443 -28.606 1.00 96.69 95 ASP A C 1
ATOM 765 O O . ASP A 1 95 ? 2.620 -7.666 -29.077 1.00 96.69 95 ASP A O 1
ATOM 769 N N . LEU A 1 96 ? 3.459 -8.737 -27.301 1.00 96.00 96 LEU A N 1
ATOM 770 C CA . LEU A 1 96 ? 2.557 -8.098 -26.337 1.00 96.00 96 LEU A CA 1
ATOM 771 C C . LEU A 1 96 ? 2.822 -6.590 -26.229 1.00 96.00 96 LEU A C 1
ATOM 773 O O . LEU A 1 96 ? 1.875 -5.801 -26.193 1.00 96.00 96 LEU A O 1
ATOM 777 N N . ILE A 1 97 ? 4.094 -6.181 -26.210 1.00 97.50 97 ILE A N 1
ATOM 778 C CA . ILE A 1 97 ? 4.473 -4.762 -26.156 1.00 97.50 97 ILE A CA 1
ATOM 779 C C . ILE A 1 97 ? 4.020 -4.019 -27.417 1.00 97.50 97 ILE A C 1
ATOM 781 O O . ILE A 1 97 ? 3.498 -2.912 -27.299 1.00 97.50 97 ILE A O 1
ATOM 785 N N . GLU A 1 98 ? 4.138 -4.620 -28.606 1.00 97.44 98 GLU A N 1
ATOM 786 C CA . GLU A 1 98 ? 3.630 -4.030 -29.854 1.00 97.44 98 GLU A CA 1
ATOM 787 C C . GLU A 1 98 ? 2.127 -3.756 -29.767 1.00 97.44 98 GLU A C 1
ATOM 789 O O . GLU A 1 98 ? 1.678 -2.655 -30.087 1.00 97.44 98 GLU A O 1
ATOM 794 N N . ARG A 1 99 ? 1.349 -4.713 -29.247 1.00 97.25 99 ARG A N 1
ATOM 795 C CA . ARG A 1 99 ? -0.100 -4.539 -29.077 1.00 97.25 99 ARG A CA 1
ATOM 796 C C . ARG A 1 99 ? -0.435 -3.422 -28.096 1.00 97.25 99 ARG A C 1
ATOM 798 O O . ARG A 1 99 ? -1.325 -2.621 -28.378 1.00 97.25 99 ARG A O 1
ATOM 805 N N . ILE A 1 100 ? 0.284 -3.331 -26.977 1.00 96.25 100 ILE A N 1
ATOM 806 C CA . ILE A 1 100 ? 0.112 -2.238 -26.010 1.00 96.25 100 ILE A CA 1
ATOM 807 C C . ILE A 1 100 ? 0.473 -0.894 -26.653 1.00 96.25 100 ILE A C 1
ATOM 809 O O . ILE A 1 100 ? -0.282 0.065 -26.507 1.00 96.25 100 ILE A O 1
ATOM 813 N N . LEU A 1 101 ? 1.561 -0.828 -27.425 1.00 96.12 101 LEU A N 1
ATOM 814 C CA . LEU A 1 101 ? 1.970 0.381 -28.137 1.00 96.12 101 LEU A CA 1
ATOM 815 C C . LEU A 1 101 ? 0.856 0.880 -29.071 1.00 96.12 101 LEU A C 1
ATOM 817 O O . LEU A 1 101 ? 0.467 2.045 -28.981 1.00 96.12 101 LEU A O 1
ATOM 821 N N . ARG A 1 102 ? 0.252 -0.001 -29.881 1.00 97.00 102 ARG A N 1
ATOM 822 C CA . ARG A 1 102 ? -0.886 0.357 -30.754 1.00 97.00 102 ARG A CA 1
ATOM 823 C C . ARG A 1 102 ? -2.089 0.903 -29.986 1.00 97.00 102 ARG A C 1
ATOM 825 O O . ARG A 1 102 ? -2.733 1.853 -30.430 1.00 97.00 102 ARG A O 1
ATOM 832 N N . LEU A 1 103 ? -2.388 0.337 -28.817 1.00 96.75 103 LEU A N 1
ATOM 833 C CA . LEU A 1 103 ? -3.445 0.858 -27.946 1.00 96.75 103 LEU A CA 1
ATOM 834 C C . LEU A 1 103 ? -3.094 2.255 -27.419 1.00 96.75 103 LEU A C 1
ATOM 836 O O . LEU A 1 103 ? -3.954 3.136 -27.390 1.00 96.75 103 LEU A O 1
ATOM 840 N N . THR A 1 104 ? -1.835 2.491 -27.043 1.00 96.44 104 THR A N 1
ATOM 841 C CA . THR A 1 104 ? -1.400 3.809 -26.563 1.00 96.44 104 THR A CA 1
ATOM 842 C C . THR A 1 104 ? -1.424 4.868 -27.663 1.00 96.44 104 THR A C 1
ATOM 844 O O . THR A 1 104 ? -1.885 5.974 -27.397 1.00 96.44 104 THR A O 1
ATOM 847 N N . GLU A 1 105 ? -1.066 4.534 -28.909 1.00 96.50 105 GLU A N 1
ATOM 848 C CA . GLU A 1 105 ? -1.103 5.458 -30.060 1.00 96.50 105 GLU A CA 1
ATOM 849 C C . GLU A 1 105 ? -2.492 6.087 -30.276 1.00 96.50 105 GLU A C 1
ATOM 851 O O . GLU A 1 105 ? -2.595 7.237 -30.702 1.00 96.50 105 GLU A O 1
ATOM 856 N N . THR A 1 106 ? -3.561 5.359 -29.940 1.00 96.56 106 THR A N 1
ATOM 857 C CA . THR A 1 106 ? -4.955 5.813 -30.105 1.00 96.56 106 THR A CA 1
ATOM 858 C C . THR A 1 106 ? -5.593 6.358 -28.825 1.00 96.56 106 THR A C 1
ATOM 860 O O . THR A 1 106 ? -6.738 6.809 -28.857 1.00 96.56 106 THR A O 1
ATOM 863 N N . SER A 1 107 ? -4.874 6.340 -27.699 1.00 96.31 107 SER A N 1
ATOM 864 C CA . SER A 1 107 ? -5.387 6.760 -26.391 1.00 96.31 107 SER A CA 1
ATOM 865 C C . SER A 1 107 ? -4.468 7.783 -25.718 1.00 96.31 107 SER A C 1
ATOM 867 O O . SER A 1 107 ? -4.523 8.969 -26.034 1.00 96.31 107 SER A O 1
ATOM 869 N N . THR A 1 108 ? -3.623 7.350 -24.783 1.00 93.94 108 THR A N 1
ATOM 870 C CA . THR A 1 108 ? -2.762 8.215 -23.965 1.00 93.94 108 THR A CA 1
ATOM 871 C C . THR A 1 108 ? -1.529 8.731 -24.699 1.00 93.94 108 THR A C 1
ATOM 873 O O . THR A 1 108 ? -0.837 9.598 -24.173 1.00 93.94 108 THR A O 1
ATOM 876 N N . GLN A 1 109 ? -1.238 8.196 -25.885 1.00 94.62 109 GLN A N 1
ATOM 877 C CA . GLN A 1 109 ? -0.014 8.422 -26.648 1.00 94.62 109 GLN A CA 1
ATOM 878 C C . GLN A 1 109 ? 1.224 8.143 -25.787 1.00 94.62 109 GLN A C 1
ATOM 880 O O . GLN A 1 109 ? 1.444 7.007 -25.375 1.00 94.62 109 GLN A O 1
ATOM 885 N N . GLN A 1 110 ? 2.009 9.174 -25.484 1.00 93.12 110 GLN A N 1
ATOM 886 C CA . GLN A 1 110 ? 3.251 9.084 -24.729 1.00 93.12 110 GLN A CA 1
ATOM 887 C C . GLN A 1 110 ? 3.212 9.963 -23.470 1.00 93.12 110 GLN A C 1
ATOM 889 O O . GLN A 1 110 ? 2.508 10.978 -23.443 1.00 93.12 110 GLN A O 1
ATOM 894 N N . PRO A 1 111 ? 4.004 9.632 -22.434 1.00 95.19 111 PRO A N 1
ATOM 895 C CA . PRO A 1 111 ? 4.221 10.517 -21.294 1.00 95.19 111 PRO A CA 1
ATOM 896 C C . PRO A 1 111 ? 4.777 11.879 -21.729 1.00 95.19 111 PRO A C 1
ATOM 898 O O . PRO A 1 111 ? 5.411 12.000 -22.777 1.00 95.19 111 PRO A O 1
ATOM 901 N N . SER A 1 112 ? 4.607 12.905 -20.894 1.00 95.75 112 SER A N 1
ATOM 902 C CA . SER A 1 112 ? 5.113 14.256 -21.177 1.00 95.75 112 SER A CA 1
ATOM 903 C C . SER A 1 112 ? 6.603 14.250 -21.536 1.00 95.75 112 SER A C 1
ATOM 905 O O . SER A 1 112 ? 7.437 13.885 -20.706 1.00 95.75 112 SER A O 1
ATOM 907 N N . GLY A 1 113 ? 6.942 14.703 -22.750 1.00 95.44 113 GLY A N 1
ATOM 908 C CA . GLY A 1 113 ? 8.329 14.780 -23.224 1.00 95.44 113 GLY A CA 1
ATOM 909 C C . GLY A 1 113 ? 9.214 15.651 -22.328 1.00 95.44 113 GLY A C 1
ATOM 910 O O . GLY A 1 113 ? 10.355 15.297 -22.065 1.00 95.44 113 GLY A O 1
ATOM 911 N N . PHE A 1 114 ? 8.659 16.721 -21.749 1.00 94.06 114 PHE A N 1
ATOM 912 C CA . PHE A 1 114 ? 9.3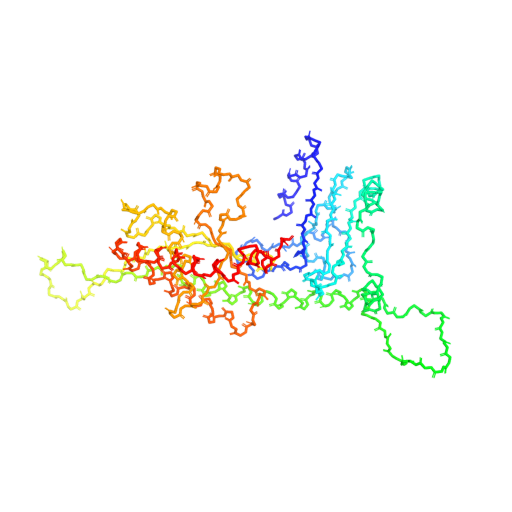68 17.554 -20.774 1.00 94.06 114 PHE A CA 1
ATOM 913 C C . PHE A 1 114 ? 9.763 16.767 -19.514 1.00 94.06 114 PHE A C 1
ATOM 915 O O . PHE A 1 114 ? 10.887 16.886 -19.028 1.00 94.06 114 PHE A O 1
ATOM 922 N N . VAL A 1 115 ? 8.860 15.926 -18.995 1.00 94.44 115 VAL A N 1
ATOM 923 C CA . VAL A 1 115 ? 9.167 15.074 -17.836 1.00 94.44 115 VAL A CA 1
ATOM 924 C C . VAL A 1 115 ? 10.176 13.992 -18.212 1.00 94.44 115 VAL A C 1
ATOM 926 O O . VAL A 1 115 ? 11.080 13.717 -17.426 1.00 94.44 115 VAL A O 1
ATOM 929 N N . GLN A 1 116 ? 10.063 13.413 -19.412 1.00 94.38 116 GLN A N 1
ATOM 930 C CA . GLN A 1 116 ? 11.047 12.454 -19.916 1.00 94.38 116 GLN A CA 1
ATOM 931 C C . GLN A 1 116 ? 12.450 13.077 -19.960 1.00 94.38 116 GLN A C 1
ATOM 933 O O . GLN A 1 116 ? 13.381 12.483 -19.423 1.00 94.38 116 GLN A O 1
ATOM 938 N N . SER A 1 117 ? 12.595 14.295 -20.496 1.00 92.31 117 SER A N 1
ATOM 939 C CA . SER A 1 117 ? 13.872 15.021 -20.533 1.00 92.31 117 SER A CA 1
ATOM 940 C C . SER A 1 117 ? 14.426 15.315 -19.139 1.00 92.31 117 SER A C 1
ATOM 942 O O . SER A 1 117 ? 15.603 15.082 -18.894 1.00 92.31 117 SER A O 1
ATOM 944 N N . MET A 1 118 ? 13.587 15.769 -18.204 1.00 91.19 118 MET A N 1
ATOM 945 C CA . MET A 1 118 ? 14.006 16.044 -16.822 1.00 91.19 118 MET A CA 1
ATOM 946 C C . MET A 1 118 ? 14.536 14.790 -16.111 1.00 91.19 118 MET A C 1
ATOM 948 O O . MET A 1 118 ? 15.554 14.845 -15.425 1.00 91.19 118 MET A O 1
ATOM 952 N N . ILE A 1 119 ? 13.852 13.652 -16.269 1.00 91.69 119 ILE A N 1
ATOM 953 C CA . ILE A 1 119 ? 14.269 12.382 -15.659 1.00 91.69 119 ILE A CA 1
ATOM 954 C C . ILE A 1 119 ? 15.512 11.818 -16.357 1.00 91.69 119 ILE A C 1
ATOM 956 O O . ILE A 1 119 ? 16.412 11.318 -15.682 1.00 91.69 119 ILE A O 1
ATOM 960 N N . ALA A 1 120 ? 15.596 11.930 -17.685 1.00 91.00 120 ALA A N 1
ATOM 961 C CA . ALA A 1 120 ? 16.778 11.533 -18.443 1.00 91.00 120 ALA A CA 1
ATOM 962 C C . ALA A 1 120 ? 18.014 12.340 -18.019 1.00 91.00 120 ALA A C 1
ATOM 964 O O . ALA A 1 120 ? 19.049 11.745 -17.735 1.00 91.00 120 ALA A O 1
ATOM 965 N N . GLU A 1 121 ? 17.892 13.660 -17.876 1.00 88.88 121 GLU A N 1
ATOM 966 C CA . GLU A 1 121 ? 18.979 14.530 -17.412 1.00 88.88 121 GLU A CA 1
ATOM 967 C C . GLU A 1 121 ? 19.398 14.201 -15.970 1.00 88.88 121 GLU A C 1
ATOM 969 O O . GLU A 1 121 ? 20.585 14.152 -15.655 1.00 88.88 121 GLU A O 1
ATOM 974 N N . LEU A 1 122 ? 18.440 13.893 -15.086 1.00 88.38 122 LEU A N 1
ATOM 975 C CA . LEU A 1 122 ? 18.739 13.480 -13.713 1.00 88.38 122 LEU A CA 1
ATOM 976 C C . LEU A 1 122 ? 19.557 12.178 -13.664 1.00 88.38 122 LEU A C 1
ATOM 978 O O . LEU A 1 122 ? 20.514 12.080 -12.893 1.00 88.38 122 LEU A O 1
ATOM 982 N N . ILE A 1 123 ? 19.177 11.173 -14.460 1.00 87.69 123 ILE A N 1
ATOM 983 C CA . ILE A 1 123 ? 19.763 9.825 -14.400 1.00 87.69 123 ILE A CA 1
ATOM 984 C C . ILE A 1 123 ? 21.012 9.710 -15.278 1.00 87.69 123 ILE A C 1
ATOM 986 O O . ILE A 1 123 ? 22.059 9.279 -14.800 1.00 87.69 123 ILE A O 1
ATOM 990 N N . ILE A 1 124 ? 20.911 10.058 -16.557 1.00 84.88 124 ILE A N 1
ATOM 991 C CA . ILE A 1 124 ? 21.975 9.882 -17.557 1.00 84.88 124 ILE A CA 1
ATOM 992 C C . ILE A 1 124 ? 22.907 11.098 -17.558 1.00 84.88 124 ILE A C 1
ATOM 994 O O . ILE A 1 124 ? 24.121 10.941 -17.693 1.00 84.88 124 ILE A O 1
ATOM 998 N N . GLY A 1 125 ? 22.360 12.292 -17.322 1.00 76.12 125 GLY A N 1
ATOM 999 C CA . GLY A 1 125 ? 23.077 13.549 -17.510 1.00 76.12 125 GLY A CA 1
ATOM 1000 C C . GLY A 1 125 ? 23.153 13.958 -18.980 1.00 76.12 125 GLY A C 1
ATOM 1001 O O . GLY A 1 125 ? 22.613 13.261 -19.845 1.00 76.12 125 GLY A O 1
ATOM 1002 N N . PRO A 1 126 ? 23.866 15.054 -19.274 1.00 65.88 126 PRO A N 1
ATOM 1003 C CA . PRO A 1 126 ? 24.007 15.544 -20.632 1.00 65.88 126 PRO A CA 1
ATOM 1004 C C . PRO A 1 126 ? 24.777 14.519 -21.472 1.00 65.88 126 PRO A C 1
ATOM 1006 O O . PRO A 1 126 ? 25.893 14.117 -21.129 1.00 65.88 126 PRO A O 1
ATOM 1009 N N . GLN A 1 127 ? 24.179 14.091 -22.586 1.00 59.28 127 GLN A N 1
ATOM 1010 C CA . GLN A 1 127 ? 24.872 13.302 -23.603 1.00 59.28 127 GLN A CA 1
ATOM 1011 C C . GLN A 1 127 ? 25.849 14.234 -24.324 1.00 59.28 127 GLN A C 1
ATOM 1013 O O . GLN A 1 127 ? 25.446 15.115 -25.078 1.00 59.28 127 GLN A O 1
ATOM 1018 N N . ALA A 1 128 ? 27.137 14.104 -24.014 1.00 52.75 128 ALA A N 1
ATOM 1019 C CA . ALA A 1 128 ? 28.171 14.917 -24.631 1.00 52.75 128 ALA A CA 1
ATOM 1020 C C . ALA A 1 128 ? 28.333 14.529 -26.107 1.00 52.75 128 ALA A C 1
ATOM 1022 O O . ALA A 1 128 ? 28.842 13.450 -26.378 1.00 52.75 128 ALA A O 1
ATOM 1023 N N . ASP A 1 129 ? 27.913 15.431 -26.997 1.00 49.94 129 ASP A N 1
ATOM 1024 C CA . ASP A 1 129 ? 28.513 15.678 -28.321 1.00 49.94 129 ASP A CA 1
ATOM 1025 C C . ASP A 1 129 ? 28.266 17.129 -28.807 1.00 49.94 129 ASP A C 1
ATOM 1027 O O . ASP A 1 129 ? 29.047 17.634 -29.606 1.00 49.94 129 ASP A O 1
ATOM 1031 N N . ASP A 1 130 ? 27.289 17.866 -28.253 1.00 48.25 130 ASP A N 1
ATOM 1032 C CA . ASP A 1 130 ? 27.074 19.298 -28.537 1.00 48.25 130 ASP A CA 1
ATOM 1033 C C . ASP A 1 130 ? 27.411 20.184 -27.323 1.00 48.25 130 ASP A C 1
ATOM 1035 O O . ASP A 1 130 ? 26.562 20.520 -26.495 1.00 48.25 130 ASP A O 1
ATOM 1039 N N . VAL A 1 131 ? 28.680 20.586 -27.219 1.00 50.31 131 VAL A N 1
ATOM 1040 C CA . VAL A 1 131 ? 29.106 21.691 -26.346 1.00 50.31 131 VAL A CA 1
ATOM 1041 C C . VAL A 1 131 ? 29.195 22.957 -27.197 1.00 50.31 131 VAL A C 1
ATOM 1043 O O . VAL A 1 131 ? 30.194 23.183 -27.878 1.00 50.31 131 VAL A O 1
ATOM 1046 N N . ASP A 1 132 ? 28.168 23.807 -27.143 1.00 49.03 132 ASP A N 1
ATOM 1047 C CA . ASP A 1 132 ? 28.274 25.195 -27.605 1.00 49.03 132 ASP A CA 1
ATOM 1048 C C . ASP A 1 132 ? 29.184 25.962 -26.608 1.00 49.03 132 ASP A C 1
ATOM 1050 O O . ASP A 1 132 ? 28.865 25.987 -25.412 1.00 49.03 132 ASP A O 1
ATOM 1054 N N . PRO A 1 133 ? 30.320 26.572 -27.023 1.00 44.12 133 PRO A N 1
ATOM 1055 C CA . PRO A 1 133 ? 31.363 27.112 -26.128 1.00 44.12 133 PRO A CA 1
ATOM 1056 C C . PRO A 1 133 ? 30.943 28.280 -25.213 1.00 44.12 133 PRO A C 1
ATOM 1058 O O . PRO A 1 133 ? 31.795 28.893 -24.568 1.00 44.12 133 PRO A O 1
ATOM 1061 N N . GLY A 1 134 ? 29.658 28.644 -25.189 1.00 47.03 134 GLY A N 1
ATOM 1062 C CA . GLY A 1 134 ? 29.174 29.904 -24.639 1.00 47.03 134 GLY A CA 1
ATOM 1063 C C . GLY A 1 134 ? 28.439 29.860 -23.296 1.00 47.03 134 GLY A C 1
ATOM 1064 O O . GLY A 1 134 ? 28.616 30.806 -22.528 1.00 47.03 134 GLY A O 1
ATOM 1065 N N . LYS A 1 135 ? 27.577 28.870 -22.986 1.00 43.44 135 LYS A N 1
ATOM 1066 C CA . LYS A 1 135 ? 26.668 28.964 -21.810 1.00 43.44 135 LYS A CA 1
ATOM 1067 C C . LYS A 1 135 ? 26.145 27.619 -21.259 1.00 43.44 135 LYS A C 1
ATOM 1069 O O . LYS A 1 135 ? 25.318 26.981 -21.895 1.00 43.44 135 LYS A O 1
ATOM 1074 N N . GLY A 1 136 ? 26.506 27.295 -20.006 1.00 41.25 136 GLY A N 1
ATOM 1075 C CA . GLY A 1 136 ? 25.927 26.214 -19.169 1.00 41.25 136 GLY A CA 1
ATOM 1076 C C . GLY A 1 136 ? 26.991 25.321 -18.494 1.00 41.25 136 GLY A C 1
ATOM 1077 O O . GLY A 1 136 ? 28.021 25.096 -19.112 1.00 41.25 136 GLY A O 1
ATOM 1078 N N . PRO A 1 137 ? 26.834 24.880 -17.223 1.00 45.59 137 PRO A N 1
ATOM 1079 C CA . PRO A 1 137 ? 27.960 24.677 -16.302 1.00 45.59 137 PRO A CA 1
ATOM 1080 C C . PRO A 1 137 ? 28.781 23.389 -16.480 1.00 45.59 137 PRO A C 1
ATOM 1082 O O . PRO A 1 137 ? 28.288 22.297 -16.746 1.00 45.59 137 PRO A O 1
ATOM 1085 N N . SER A 1 138 ? 30.062 23.547 -16.160 1.00 50.22 138 SER A N 1
ATOM 1086 C CA . SER A 1 138 ? 31.215 22.666 -16.353 1.00 50.22 138 SER A CA 1
ATOM 1087 C C . SER A 1 138 ? 31.391 21.513 -15.343 1.00 50.22 138 SER A C 1
ATOM 1089 O O . SER A 1 138 ? 32.508 21.029 -15.176 1.00 50.22 138 SER A O 1
ATOM 1091 N N . ASN A 1 139 ? 30.335 21.047 -14.658 1.00 54.09 139 ASN A N 1
ATOM 1092 C CA . ASN A 1 139 ? 30.414 19.856 -13.780 1.00 54.09 139 ASN A CA 1
ATOM 1093 C C . ASN A 1 139 ? 29.064 19.127 -13.554 1.00 54.09 139 ASN A C 1
ATOM 1095 O O . ASN A 1 139 ? 28.870 18.453 -12.542 1.00 54.09 139 ASN A O 1
ATOM 1099 N N . GLY A 1 140 ? 28.118 19.250 -14.492 1.00 55.84 140 GLY A N 1
ATOM 1100 C CA . GLY A 1 140 ? 26.801 18.602 -14.452 1.00 55.84 140 GLY A CA 1
ATOM 1101 C C . GLY A 1 140 ? 26.817 17.158 -14.955 1.00 55.84 140 GLY A C 1
ATOM 1102 O O . GLY A 1 140 ? 26.302 16.881 -16.028 1.00 55.84 140 GLY A O 1
ATOM 1103 N N . LYS A 1 141 ? 27.416 16.223 -14.209 1.00 67.31 141 LYS A N 1
ATOM 1104 C CA . LYS A 1 141 ? 27.241 14.788 -14.493 1.00 67.31 141 LYS A CA 1
ATOM 1105 C C . LYS A 1 141 ? 25.927 14.319 -13.866 1.00 67.31 141 LYS A C 1
ATOM 1107 O O . LYS A 1 141 ? 25.723 14.532 -12.671 1.00 67.31 141 LYS A O 1
ATOM 1112 N N . GLY A 1 142 ? 25.057 13.687 -14.657 1.00 71.44 142 GLY A N 1
ATOM 1113 C CA . GLY A 1 142 ? 23.871 13.000 -14.140 1.00 71.44 142 GLY A CA 1
ATOM 1114 C C . GLY A 1 142 ? 24.251 11.927 -13.119 1.00 71.44 142 GLY A C 1
ATOM 1115 O O . GLY A 1 142 ? 25.425 11.575 -12.967 1.00 71.44 142 GLY A O 1
ATOM 1116 N N . TRP A 1 143 ? 23.268 11.392 -12.398 1.00 81.81 143 TRP A N 1
ATOM 1117 C CA . TRP A 1 143 ? 23.514 10.427 -11.322 1.00 81.81 143 TRP A CA 1
ATOM 1118 C C . TRP A 1 143 ? 24.281 9.187 -11.780 1.00 81.81 143 TRP A C 1
ATOM 1120 O O . TRP A 1 143 ? 24.976 8.570 -10.969 1.00 81.81 143 TRP A O 1
ATOM 1130 N N . SER A 1 144 ? 24.184 8.831 -13.062 1.00 85.56 144 SER A N 1
ATOM 1131 C CA . SER A 1 144 ? 24.513 7.520 -13.612 1.00 85.56 144 SER A CA 1
ATOM 1132 C C . SER A 1 144 ? 23.720 6.402 -12.925 1.00 85.56 144 SER A C 1
ATOM 1134 O O . SER A 1 144 ? 23.029 6.602 -11.920 1.00 85.56 144 SER A O 1
ATOM 1136 N N . THR A 1 145 ? 23.854 5.177 -13.429 1.00 84.94 145 THR A N 1
ATOM 1137 C CA . THR A 1 145 ? 23.254 3.998 -12.793 1.00 84.94 145 THR A CA 1
ATOM 1138 C C . THR A 1 145 ? 23.690 3.856 -11.331 1.00 84.94 145 THR A C 1
ATOM 1140 O O . THR A 1 145 ? 22.871 3.535 -10.476 1.00 84.94 145 THR A O 1
ATOM 1143 N N . ALA A 1 146 ? 24.951 4.166 -11.005 1.00 84.81 146 ALA A N 1
ATOM 1144 C CA . ALA A 1 146 ? 25.464 4.040 -9.641 1.00 84.81 146 ALA A CA 1
ATOM 1145 C C . ALA A 1 146 ? 24.812 5.034 -8.662 1.00 84.81 146 ALA A C 1
ATOM 1147 O O . ALA A 1 146 ? 24.464 4.659 -7.542 1.00 84.81 146 ALA A O 1
ATOM 1148 N N . GLY A 1 147 ? 24.609 6.289 -9.076 1.00 87.06 147 GLY A N 1
ATOM 1149 C CA . GLY A 1 147 ? 23.924 7.288 -8.254 1.00 87.06 147 GLY A CA 1
ATOM 1150 C C . GLY A 1 147 ? 22.439 6.974 -8.084 1.00 87.06 147 GLY A C 1
ATOM 1151 O O . GLY A 1 147 ? 21.914 7.115 -6.982 1.00 87.06 147 GLY A O 1
ATOM 1152 N N . TRP A 1 148 ? 21.786 6.460 -9.132 1.00 89.19 148 TRP A N 1
ATOM 1153 C CA . TRP A 1 148 ? 20.407 5.976 -9.052 1.00 89.19 148 TRP A CA 1
ATOM 1154 C C . TRP A 1 148 ? 20.252 4.819 -8.056 1.00 89.19 148 TRP A C 1
ATOM 1156 O O . TRP A 1 148 ? 19.373 4.856 -7.196 1.00 89.19 148 TRP A O 1
ATOM 1166 N N . VAL A 1 149 ? 21.142 3.826 -8.106 1.00 90.44 149 VAL A N 1
ATOM 1167 C CA . VAL A 1 149 ? 21.145 2.704 -7.155 1.00 90.44 149 VAL A CA 1
ATOM 1168 C C . VAL A 1 149 ? 21.355 3.192 -5.720 1.00 90.44 149 VAL A C 1
ATOM 1170 O O . VAL A 1 149 ? 20.614 2.791 -4.823 1.00 90.44 149 VAL A O 1
ATOM 1173 N N . ARG A 1 150 ? 22.296 4.119 -5.500 1.00 89.12 150 ARG A N 1
ATOM 1174 C CA . ARG A 1 150 ? 22.528 4.727 -4.181 1.00 89.12 150 ARG A CA 1
ATOM 1175 C C . ARG A 1 150 ? 21.311 5.505 -3.671 1.00 89.12 150 ARG A C 1
ATOM 1177 O O . ARG A 1 150 ? 21.016 5.472 -2.477 1.00 89.12 150 ARG A O 1
ATOM 1184 N N . TRP A 1 151 ? 20.603 6.210 -4.554 1.00 92.69 151 TRP A N 1
ATOM 1185 C CA . TRP A 1 151 ? 19.352 6.886 -4.212 1.00 92.69 151 TRP A CA 1
ATOM 1186 C C . TRP A 1 151 ? 18.286 5.889 -3.745 1.00 92.69 151 TRP A C 1
ATOM 1188 O O . TRP A 1 151 ? 17.677 6.096 -2.696 1.00 92.69 151 TRP A O 1
ATOM 1198 N N . LEU A 1 152 ? 18.100 4.786 -4.477 1.00 93.38 152 LEU A N 1
ATOM 1199 C CA . LEU A 1 152 ? 17.150 3.731 -4.115 1.00 93.38 152 LEU A CA 1
ATOM 1200 C C . LEU A 1 152 ? 17.490 3.074 -2.772 1.00 93.38 152 LEU A C 1
ATOM 1202 O O . LEU A 1 152 ? 16.595 2.840 -1.962 1.00 93.38 152 LEU A O 1
ATOM 1206 N N . GLU A 1 153 ? 18.772 2.827 -2.507 1.00 90.94 153 GLU A N 1
ATOM 1207 C CA . GLU A 1 153 ? 19.242 2.300 -1.225 1.00 90.94 153 GLU A CA 1
ATOM 1208 C C . GLU A 1 153 ? 18.924 3.260 -0.066 1.00 90.94 153 GLU A C 1
ATOM 1210 O O . GLU A 1 153 ? 18.364 2.853 0.956 1.00 90.94 153 GLU A O 1
ATOM 1215 N N . GLY A 1 154 ? 19.201 4.557 -0.243 1.00 91.94 154 GLY A N 1
ATOM 1216 C CA . GLY A 1 154 ? 18.845 5.587 0.734 1.00 91.94 154 GLY A CA 1
ATOM 1217 C C . GLY A 1 154 ? 17.333 5.689 0.958 1.00 91.94 154 GLY A C 1
ATOM 1218 O O . GLY A 1 154 ? 16.873 5.794 2.099 1.00 91.94 154 GLY A O 1
ATOM 1219 N N . LEU A 1 155 ? 16.548 5.594 -0.119 1.00 94.12 155 LEU A N 1
ATOM 1220 C CA . LEU A 1 155 ? 15.090 5.584 -0.064 1.00 94.12 155 LEU A CA 1
ATOM 1221 C C . LEU A 1 155 ? 14.574 4.381 0.736 1.00 94.12 155 LEU A C 1
ATOM 1223 O O . LEU A 1 155 ? 13.765 4.566 1.646 1.00 94.12 155 LEU A O 1
ATOM 1227 N N . ARG A 1 156 ? 15.084 3.172 0.468 1.00 93.69 156 ARG A N 1
ATOM 1228 C CA . ARG A 1 156 ? 14.766 1.972 1.255 1.00 93.69 156 ARG A CA 1
ATOM 1229 C C . ARG A 1 156 ? 15.075 2.200 2.733 1.00 93.69 156 ARG A C 1
ATOM 1231 O O . ARG A 1 156 ? 14.203 1.958 3.560 1.00 93.69 156 ARG A O 1
ATOM 1238 N N . GLY A 1 157 ? 16.264 2.708 3.067 1.00 91.44 157 GLY A N 1
ATOM 1239 C CA . GLY A 1 157 ? 16.662 2.965 4.455 1.00 91.44 157 GLY A CA 1
ATOM 1240 C C . GLY A 1 157 ? 15.733 3.942 5.187 1.00 91.44 157 GLY A C 1
ATOM 1241 O O . GLY A 1 157 ? 15.428 3.742 6.363 1.00 91.44 157 GLY A O 1
ATOM 1242 N N . ASN A 1 158 ? 15.236 4.972 4.497 1.00 94.12 158 ASN A N 1
ATOM 1243 C CA . ASN A 1 158 ? 14.249 5.901 5.055 1.00 94.12 158 ASN A CA 1
ATOM 1244 C C . ASN A 1 158 ? 12.913 5.206 5.352 1.00 94.12 158 ASN A C 1
ATOM 1246 O O . ASN A 1 158 ? 12.364 5.362 6.440 1.00 94.12 158 ASN A O 1
ATOM 1250 N N . TYR A 1 159 ? 12.392 4.426 4.406 1.00 95.50 159 TYR A N 1
ATOM 1251 C CA . TYR A 1 159 ? 11.135 3.701 4.596 1.00 95.50 159 TYR A CA 1
ATOM 1252 C C . TYR A 1 159 ? 11.249 2.580 5.638 1.00 95.50 159 TYR A C 1
ATOM 1254 O O . TYR A 1 159 ? 10.297 2.343 6.376 1.00 95.50 159 TYR A O 1
ATOM 1262 N N . GLU A 1 160 ? 12.415 1.943 5.750 1.00 93.56 160 GLU A N 1
ATOM 1263 C CA . GLU A 1 160 ? 12.693 0.906 6.746 1.00 93.56 160 GLU A CA 1
ATOM 1264 C C . GLU A 1 160 ? 12.616 1.470 8.172 1.00 93.56 160 GLU A C 1
ATOM 1266 O O . GLU A 1 160 ? 11.991 0.860 9.037 1.00 93.56 160 GLU A O 1
ATOM 1271 N N . ARG A 1 161 ? 13.162 2.671 8.426 1.00 93.81 161 ARG A N 1
ATOM 1272 C CA . ARG A 1 161 ? 13.019 3.345 9.733 1.00 93.81 161 ARG A CA 1
ATOM 1273 C C . ARG A 1 161 ? 11.566 3.664 10.061 1.00 93.81 161 ARG A C 1
ATOM 1275 O O . ARG A 1 161 ? 11.073 3.242 11.100 1.00 93.81 161 ARG A O 1
ATOM 1282 N N . ARG A 1 162 ? 10.860 4.292 9.120 1.00 95.69 162 ARG A N 1
ATOM 1283 C CA . ARG A 1 162 ? 9.432 4.632 9.241 1.00 95.69 162 ARG A CA 1
ATOM 1284 C C . ARG A 1 162 ? 8.570 3.409 9.566 1.00 95.69 162 ARG A C 1
ATOM 1286 O O . ARG A 1 162 ? 7.693 3.471 10.424 1.00 95.69 162 ARG A O 1
ATOM 1293 N N . MET A 1 163 ? 8.841 2.296 8.885 1.00 94.88 163 MET A N 1
ATOM 1294 C CA . MET A 1 163 ? 8.199 1.008 9.126 1.00 94.88 163 MET A CA 1
ATOM 1295 C C . MET A 1 163 ? 8.490 0.496 10.539 1.00 94.88 163 MET A C 1
ATOM 1297 O O . MET A 1 163 ? 7.552 0.153 11.258 1.00 94.88 163 MET A O 1
ATOM 1301 N N . ASN A 1 164 ? 9.763 0.481 10.947 1.00 93.69 164 ASN A N 1
ATOM 1302 C CA . ASN A 1 164 ? 10.178 0.003 12.265 1.00 93.69 164 ASN A CA 1
ATOM 1303 C C . ASN A 1 164 ? 9.536 0.826 13.393 1.00 93.69 164 ASN A C 1
ATOM 1305 O O . ASN A 1 164 ? 9.047 0.241 14.357 1.00 93.69 164 ASN A O 1
ATOM 1309 N N . ASP A 1 165 ? 9.504 2.153 13.275 1.00 94.62 165 ASP A N 1
ATOM 1310 C CA . ASP A 1 165 ? 8.955 3.037 14.309 1.00 94.62 165 ASP A CA 1
ATOM 1311 C C . ASP A 1 165 ? 7.448 2.811 14.488 1.00 94.62 165 ASP A C 1
ATOM 1313 O O . ASP A 1 165 ? 6.982 2.572 15.602 1.00 94.62 165 ASP A O 1
ATOM 1317 N N . MET A 1 166 ? 6.690 2.759 13.385 1.00 95.88 166 MET A N 1
ATOM 1318 C CA . MET A 1 166 ? 5.260 2.435 13.429 1.00 95.88 166 MET A CA 1
ATOM 1319 C C . MET A 1 166 ? 5.015 1.031 14.000 1.00 95.88 166 MET A C 1
ATOM 1321 O O . MET A 1 166 ? 4.197 0.860 14.905 1.00 95.88 166 MET A O 1
ATOM 1325 N N . CYS A 1 167 ? 5.722 0.012 13.501 1.00 94.88 167 CYS A N 1
ATOM 1326 C CA . CYS A 1 167 ? 5.481 -1.375 13.899 1.00 94.88 167 CYS A CA 1
ATOM 1327 C C . CYS A 1 167 ? 5.856 -1.645 15.361 1.00 94.88 167 CYS A C 1
ATOM 1329 O O . CYS A 1 167 ? 5.154 -2.405 16.021 1.00 94.88 167 CYS A O 1
ATOM 1331 N N . ARG A 1 168 ? 6.894 -1.000 15.911 1.00 94.69 168 ARG A N 1
ATOM 1332 C CA . ARG A 1 168 ? 7.242 -1.115 17.342 1.00 94.69 168 ARG A CA 1
ATOM 1333 C C . ARG A 1 168 ? 6.117 -0.630 18.249 1.00 94.69 168 ARG A C 1
ATOM 1335 O O . ARG A 1 168 ? 5.765 -1.315 19.211 1.00 94.69 168 ARG A O 1
ATOM 1342 N N . VAL A 1 169 ? 5.538 0.527 17.929 1.00 95.94 169 VAL A N 1
ATOM 1343 C CA . VAL A 1 169 ? 4.417 1.089 18.695 1.00 95.94 169 VAL A CA 1
ATOM 1344 C C . VAL A 1 169 ? 3.194 0.182 18.584 1.00 95.94 169 VAL A C 1
ATOM 1346 O O . VAL A 1 169 ? 2.579 -0.158 19.596 1.00 95.94 169 VAL A O 1
ATOM 1349 N N . LEU A 1 170 ? 2.874 -0.271 17.368 1.00 95.62 170 LEU A N 1
ATOM 1350 C CA . LEU A 1 170 ? 1.745 -1.170 17.138 1.00 95.62 170 LEU A CA 1
ATOM 1351 C C . LEU A 1 170 ? 1.919 -2.528 17.834 1.00 95.62 170 LEU A C 1
ATOM 1353 O O . LEU A 1 170 ? 0.942 -3.052 18.360 1.00 95.62 170 LEU A O 1
ATOM 1357 N N . ASP A 1 171 ? 3.116 -3.112 17.864 1.00 93.38 171 ASP A N 1
ATOM 1358 C CA . ASP A 1 171 ? 3.340 -4.409 18.518 1.00 93.38 171 ASP A CA 1
ATOM 1359 C C . ASP A 1 171 ? 3.221 -4.284 20.045 1.00 93.38 171 ASP A C 1
ATOM 1361 O O . ASP A 1 171 ? 2.580 -5.110 20.693 1.00 93.38 171 ASP A O 1
ATOM 1365 N N . THR A 1 172 ? 3.716 -3.179 20.612 1.00 91.38 172 THR A N 1
ATOM 1366 C CA . THR A 1 172 ? 3.561 -2.863 22.044 1.00 91.38 172 THR A CA 1
ATOM 1367 C C . THR A 1 172 ? 2.090 -2.653 22.430 1.00 91.38 172 THR A C 1
ATOM 1369 O O . THR A 1 172 ? 1.669 -3.017 23.525 1.00 91.38 172 THR A O 1
ATOM 1372 N N . GLY A 1 173 ? 1.290 -2.084 21.523 1.00 89.31 173 GLY A N 1
ATOM 1373 C CA . GLY A 1 173 ? -0.118 -1.743 21.741 1.00 89.31 173 GLY A CA 1
ATOM 1374 C C . GLY A 1 173 ? -1.141 -2.852 21.477 1.00 89.31 173 GLY A C 1
ATOM 1375 O O . GLY A 1 173 ? -2.337 -2.624 21.647 1.00 89.31 173 GLY A O 1
ATOM 1376 N N . ARG A 1 174 ? -0.712 -4.040 21.032 1.00 89.25 174 ARG A N 1
ATOM 1377 C CA . ARG A 1 174 ? -1.625 -5.092 20.539 1.00 89.25 174 ARG A CA 1
ATOM 1378 C C . ARG A 1 174 ? -2.487 -5.737 21.636 1.00 89.25 174 ARG A C 1
ATOM 1380 O O . ARG A 1 174 ? -3.563 -6.279 21.364 1.00 89.25 174 ARG A O 1
ATOM 1387 N N . GLU A 1 175 ? -1.984 -5.720 22.868 1.00 87.44 175 GLU A N 1
ATOM 1388 C CA . GLU A 1 175 ? -2.521 -6.429 24.026 1.00 87.44 175 GLU A CA 1
ATOM 1389 C C . GLU A 1 175 ? -3.130 -5.448 25.037 1.00 87.44 175 GLU A C 1
ATOM 1391 O O . GLU A 1 175 ? -2.452 -4.617 25.636 1.00 87.44 175 GLU A O 1
ATOM 1396 N N . LEU A 1 176 ? -4.436 -5.576 25.263 1.00 81.00 176 LEU A N 1
ATOM 1397 C CA . LEU A 1 176 ? -5.174 -4.812 26.260 1.00 81.00 176 LEU A CA 1
ATOM 1398 C C . LEU A 1 176 ? -5.027 -5.468 27.627 1.00 81.00 176 LEU A C 1
ATOM 1400 O O . LEU A 1 176 ? -5.527 -6.575 27.844 1.00 81.00 176 LEU A O 1
ATOM 1404 N N . LEU A 1 177 ? -4.407 -4.764 28.570 1.00 75.44 177 LEU A N 1
ATOM 1405 C CA . LEU A 1 177 ? -4.318 -5.205 29.958 1.00 75.44 177 LEU A CA 1
ATOM 1406 C C . LEU A 1 177 ? -5.575 -4.791 30.722 1.00 75.44 177 LEU A C 1
ATOM 1408 O O . LEU A 1 177 ? -5.843 -3.608 30.939 1.00 75.44 177 LEU A O 1
ATOM 1412 N N . LYS A 1 178 ? -6.347 -5.778 31.175 1.00 65.31 178 LYS A N 1
ATOM 1413 C CA . LYS A 1 178 ? -7.457 -5.565 32.101 1.00 65.31 178 LYS A CA 1
ATOM 1414 C C . LYS A 1 178 ? -7.039 -6.036 33.488 1.00 65.31 178 LYS A C 1
ATOM 1416 O O . LYS A 1 178 ? -7.039 -7.232 33.768 1.00 65.31 178 LYS A O 1
ATOM 1421 N N . VAL A 1 179 ? -6.712 -5.086 34.358 1.00 58.19 179 VAL A N 1
ATOM 1422 C CA . VAL A 1 179 ? -6.465 -5.349 35.780 1.00 58.19 179 VAL A CA 1
ATOM 1423 C C . VAL A 1 179 ? -7.804 -5.303 36.512 1.00 58.19 179 VAL A C 1
ATOM 1425 O O . VAL A 1 179 ? -8.500 -4.288 36.481 1.00 58.19 179 VAL A O 1
ATOM 1428 N N . GLY A 1 180 ? -8.204 -6.411 37.134 1.00 53.53 180 GLY A N 1
ATOM 1429 C CA . GLY A 1 180 ? -9.409 -6.472 37.960 1.00 53.53 180 GLY A CA 1
ATOM 1430 C C . GLY A 1 180 ? -9.129 -7.086 39.328 1.00 53.53 180 GLY A C 1
ATOM 1431 O O . GLY A 1 180 ? -8.493 -8.135 39.416 1.00 53.53 180 GLY A O 1
ATOM 1432 N N . ARG A 1 181 ? -9.664 -6.479 40.399 1.00 46.94 181 ARG A N 1
ATOM 1433 C CA . ARG A 1 181 ? -9.822 -7.165 41.692 1.00 46.94 181 ARG A CA 1
ATOM 1434 C C . ARG A 1 181 ? -10.928 -8.205 41.537 1.00 46.94 181 ARG A C 1
ATOM 1436 O O . ARG A 1 181 ? -12.068 -7.868 41.209 1.00 46.94 181 ARG A O 1
ATOM 1443 N N . ARG A 1 182 ? -10.611 -9.482 41.740 1.00 44.50 182 ARG A N 1
ATOM 1444 C CA . ARG A 1 182 ? -11.611 -10.551 41.687 1.00 44.50 182 ARG A CA 1
ATOM 1445 C C . ARG A 1 182 ? -12.385 -10.553 43.014 1.00 44.50 182 ARG A C 1
ATOM 1447 O O . ARG A 1 182 ? -11.902 -11.080 44.004 1.00 44.50 182 ARG A O 1
ATOM 1454 N N . SER A 1 183 ? -13.602 -10.000 43.037 1.00 44.53 183 SER A N 1
ATOM 1455 C CA . SER A 1 183 ? -14.481 -10.031 44.228 1.00 44.53 183 SER A CA 1
ATOM 1456 C C . SER A 1 183 ? -14.901 -11.451 44.649 1.00 44.53 183 SER A C 1
ATOM 1458 O O . SER A 1 183 ? -15.471 -11.622 45.717 1.00 44.53 183 SER A O 1
ATOM 1460 N N . SER A 1 184 ? -14.646 -12.478 43.832 1.00 45.41 184 SER A N 1
ATOM 1461 C CA . SER A 1 184 ? -15.062 -13.862 44.099 1.00 45.41 184 SER A CA 1
ATOM 1462 C C . SER A 1 184 ? -14.036 -14.696 44.884 1.00 45.41 184 SER A C 1
ATOM 1464 O O . SER A 1 184 ? -14.168 -15.915 44.922 1.00 45.41 184 SER A O 1
ATOM 1466 N N . LEU A 1 185 ? -12.998 -14.076 45.458 1.00 43.09 185 LEU A N 1
ATOM 1467 C CA . LEU A 1 185 ? -11.992 -14.747 46.299 1.00 43.09 185 LEU A CA 1
ATOM 1468 C C . LEU A 1 185 ? -11.915 -14.189 47.731 1.00 43.09 185 LEU A C 1
ATOM 1470 O O . LEU A 1 185 ? -11.154 -14.708 48.537 1.00 43.09 185 LEU A O 1
ATOM 1474 N N . SER A 1 186 ? -12.747 -13.206 48.094 1.00 44.38 186 SER A N 1
ATOM 1475 C CA . SER A 1 186 ? -12.741 -12.591 49.433 1.00 44.38 186 SER A CA 1
ATOM 1476 C C . SER A 1 186 ? -13.253 -13.496 50.567 1.00 44.38 186 SER A C 1
ATOM 1478 O O . SER A 1 186 ? -13.309 -13.050 51.705 1.00 44.38 186 SER A O 1
ATOM 1480 N N . ASN A 1 187 ? -13.635 -14.746 50.278 1.00 44.47 187 ASN A N 1
ATOM 1481 C CA . ASN A 1 187 ? -14.111 -15.711 51.279 1.00 44.47 187 ASN A CA 1
ATOM 1482 C C . ASN A 1 187 ? -13.053 -16.747 51.699 1.00 44.47 187 ASN A C 1
ATOM 1484 O O . ASN A 1 187 ? -13.376 -17.669 52.442 1.00 44.47 187 ASN A O 1
ATOM 1488 N N . LEU A 1 188 ? -11.805 -16.619 51.244 1.00 45.28 188 LEU A N 1
ATOM 1489 C CA . LEU A 1 188 ? -10.687 -17.414 51.754 1.00 45.28 188 LEU A CA 1
ATOM 1490 C C . LEU A 1 188 ? -9.800 -16.506 52.602 1.00 45.28 188 LEU A C 1
ATOM 1492 O O . LEU A 1 188 ? -8.857 -15.894 52.116 1.00 45.28 188 LEU A O 1
ATOM 1496 N N . SER A 1 189 ? -10.161 -16.401 53.878 1.00 46.38 189 SER A N 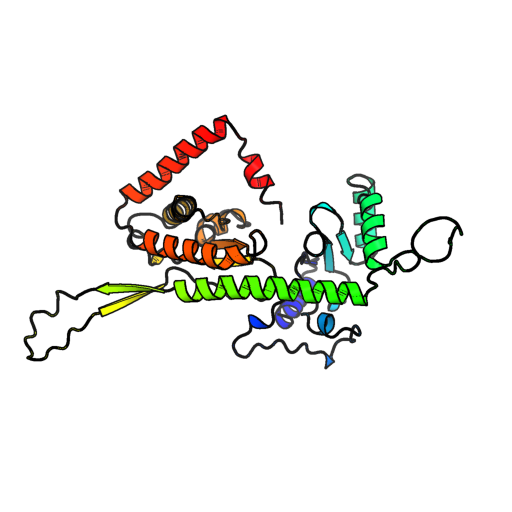1
ATOM 1497 C CA . SER A 1 189 ? -9.324 -15.829 54.925 1.00 46.38 189 SER A CA 1
ATOM 1498 C C . SER A 1 189 ? -8.045 -16.658 55.067 1.00 46.38 189 SER A C 1
ATOM 1500 O O . SER A 1 189 ? -8.066 -17.733 55.671 1.00 46.38 189 SER A O 1
ATOM 1502 N N . LEU A 1 190 ? -6.946 -16.161 54.507 1.00 44.00 190 LEU A N 1
ATOM 1503 C CA . LEU A 1 190 ? -5.592 -16.543 54.885 1.00 44.00 190 LEU A CA 1
ATOM 1504 C C . LEU A 1 190 ? -4.798 -15.260 55.147 1.00 44.00 190 LEU A C 1
ATOM 1506 O O . LEU A 1 190 ? -4.801 -14.338 54.338 1.00 44.00 190 LEU A O 1
ATOM 1510 N N . ASP A 1 191 ? -4.184 -15.229 56.324 1.00 46.72 191 ASP A N 1
ATOM 1511 C CA . ASP A 1 191 ? -3.377 -14.157 56.912 1.00 46.72 191 ASP A CA 1
ATOM 1512 C C . ASP A 1 191 ? -2.048 -13.948 56.148 1.00 46.72 191 ASP A C 1
ATOM 1514 O O . ASP A 1 191 ? -0.971 -14.316 56.622 1.00 46.72 191 ASP A O 1
ATOM 1518 N N . SER A 1 192 ? -2.088 -13.356 54.952 1.00 44.31 192 SER A N 1
ATOM 1519 C CA . SER A 1 192 ? -0.907 -12.711 54.359 1.00 44.31 192 SER A CA 1
ATOM 1520 C C . SER A 1 192 ? -1.295 -11.536 53.458 1.00 44.31 192 SER A C 1
ATOM 1522 O O . SER A 1 192 ? -2.271 -11.605 52.713 1.00 44.31 192 SER A O 1
ATOM 1524 N N . ASP A 1 193 ? -0.514 -10.455 53.531 1.00 47.06 193 ASP A N 1
ATOM 1525 C CA . ASP A 1 193 ? -0.617 -9.200 52.761 1.00 47.06 193 ASP A CA 1
ATOM 1526 C C . ASP A 1 193 ? -0.382 -9.367 51.235 1.00 47.06 193 ASP A C 1
ATOM 1528 O O . ASP A 1 193 ? 0.114 -8.465 50.559 1.00 47.06 193 ASP A O 1
ATOM 1532 N N . ASP A 1 194 ? -0.736 -10.512 50.649 1.00 46.59 194 ASP A N 1
ATOM 1533 C CA . ASP A 1 194 ? -0.548 -10.775 49.224 1.00 46.59 194 ASP A CA 1
ATOM 1534 C C . ASP A 1 194 ? -1.804 -10.396 48.436 1.00 46.59 194 ASP A C 1
ATOM 1536 O O . ASP A 1 194 ? -2.732 -11.181 48.215 1.00 46.59 194 ASP A O 1
ATOM 1540 N N . GLU A 1 195 ? -1.838 -9.144 47.991 1.00 51.28 195 GLU A N 1
ATOM 1541 C CA . GLU A 1 195 ? -2.900 -8.619 47.145 1.00 51.28 195 GLU A CA 1
ATOM 1542 C C . GLU A 1 195 ? -2.769 -9.143 45.697 1.00 51.28 195 GLU A C 1
ATOM 1544 O O . GLU A 1 195 ? -2.113 -8.551 44.840 1.00 51.28 195 GLU A O 1
ATOM 1549 N N . TRP A 1 196 ? -3.402 -10.278 45.388 1.00 55.22 196 TRP A N 1
ATOM 1550 C CA . TRP A 1 196 ? -3.374 -10.854 44.038 1.00 55.22 196 TRP A CA 1
ATOM 1551 C C . TRP A 1 196 ? -4.288 -10.085 43.066 1.00 55.22 196 TRP A C 1
ATOM 1553 O O . TRP A 1 196 ? -5.517 -10.207 43.097 1.00 55.22 196 TRP A O 1
ATOM 1563 N N . ALA A 1 197 ? -3.697 -9.333 42.135 1.00 54.88 197 ALA A N 1
ATOM 1564 C CA . ALA A 1 197 ? -4.411 -8.746 41.001 1.00 54.88 197 ALA A CA 1
ATOM 1565 C C . ALA A 1 197 ? -4.470 -9.733 39.821 1.00 54.88 197 ALA A C 1
ATOM 1567 O O . ALA A 1 197 ? -3.447 -10.228 39.351 1.00 54.88 197 ALA A O 1
ATOM 1568 N N . VAL A 1 198 ? -5.670 -10.006 39.295 1.00 58.16 198 VAL A N 1
ATOM 1569 C CA . VAL A 1 198 ? -5.821 -10.827 38.084 1.00 58.16 198 VAL A CA 1
ATOM 1570 C C . VAL A 1 198 ? -5.671 -9.919 36.869 1.00 58.16 198 VAL A C 1
ATOM 1572 O O . VAL A 1 198 ? -6.505 -9.041 36.634 1.00 58.16 198 VAL A O 1
ATOM 1575 N N . VAL A 1 199 ? -4.612 -10.149 36.094 1.00 65.50 199 VAL A N 1
ATOM 1576 C CA . VAL A 1 199 ? -4.362 -9.480 34.815 1.00 65.50 199 VAL A CA 1
ATOM 1577 C C . VAL A 1 199 ? -4.924 -10.358 33.701 1.00 65.50 199 VAL A C 1
ATOM 1579 O O . VAL A 1 199 ? -4.432 -11.458 33.463 1.00 65.50 199 VAL A O 1
ATOM 1582 N N . GLN A 1 200 ? -5.987 -9.899 33.040 1.00 74.44 200 GLN A N 1
ATOM 1583 C CA . GLN A 1 200 ? -6.496 -10.542 31.830 1.00 74.44 200 GLN A CA 1
ATOM 1584 C C . GLN A 1 200 ? -6.030 -9.746 30.615 1.00 74.44 200 GLN A C 1
ATOM 1586 O O . GLN A 1 200 ? -6.429 -8.595 30.435 1.00 74.44 200 GLN A O 1
ATOM 1591 N N . THR A 1 201 ? -5.221 -10.377 29.773 1.00 80.44 201 THR A N 1
ATOM 1592 C CA . THR A 1 201 ? -4.748 -9.789 28.522 1.00 80.44 201 THR A CA 1
ATOM 1593 C C . THR A 1 201 ? -5.700 -10.141 27.385 1.00 80.44 201 THR A C 1
ATOM 1595 O O . THR A 1 201 ? -6.060 -11.304 27.209 1.00 80.44 201 THR A O 1
ATOM 1598 N N . THR A 1 202 ? -6.152 -9.142 26.627 1.00 87.25 202 THR A N 1
ATOM 1599 C CA . THR A 1 202 ? -7.023 -9.333 25.457 1.00 87.25 202 THR A CA 1
ATOM 1600 C C . THR A 1 202 ? -6.366 -8.742 24.220 1.00 87.25 202 THR A C 1
ATOM 1602 O O . THR A 1 202 ? -6.097 -7.547 24.181 1.00 87.25 202 THR A O 1
ATOM 1605 N N . THR A 1 203 ? -6.131 -9.549 23.192 1.00 92.69 203 THR A N 1
ATOM 1606 C CA . THR A 1 203 ? -5.566 -9.064 21.928 1.00 92.69 203 THR A CA 1
ATOM 1607 C C . THR A 1 203 ? -6.640 -8.336 21.116 1.00 92.69 203 THR A C 1
ATOM 1609 O O . THR A 1 203 ? -7.653 -8.932 20.739 1.00 92.69 203 THR A O 1
ATOM 1612 N N . ALA A 1 204 ? -6.444 -7.041 20.864 1.00 93.00 204 ALA A N 1
ATOM 1613 C CA . ALA A 1 204 ? -7.398 -6.220 20.111 1.00 93.00 204 ALA A CA 1
ATOM 1614 C C . ALA A 1 204 ? -7.188 -6.329 18.596 1.00 93.00 204 ALA A C 1
ATOM 1616 O O . ALA A 1 204 ? -8.147 -6.294 17.822 1.00 93.00 204 ALA A O 1
ATOM 1617 N N . TYR A 1 205 ? -5.935 -6.480 18.170 1.00 96.69 205 TYR A N 1
ATOM 1618 C CA . TYR A 1 205 ? -5.556 -6.616 16.770 1.00 96.69 205 TYR A CA 1
ATOM 1619 C C . TYR A 1 205 ? -4.262 -7.411 16.606 1.00 96.69 205 TYR A C 1
ATOM 1621 O O . TYR A 1 205 ? -3.493 -7.584 17.547 1.00 96.69 205 TYR A O 1
ATOM 1629 N N . SER A 1 206 ? -4.027 -7.870 15.382 1.00 96.06 206 SER A N 1
ATOM 1630 C CA . SER A 1 206 ? -2.801 -8.543 14.955 1.00 96.06 206 SER A CA 1
ATOM 1631 C C . SER A 1 206 ? -2.342 -7.982 13.614 1.00 96.06 206 SER A C 1
ATOM 1633 O O . SER A 1 206 ? -3.180 -7.602 12.790 1.00 96.06 206 SER A O 1
ATOM 1635 N N . PHE A 1 207 ? -1.039 -7.978 13.365 1.00 95.75 207 PHE A N 1
ATOM 1636 C CA . PHE A 1 207 ? -0.462 -7.631 12.071 1.00 95.75 207 PHE A CA 1
ATOM 1637 C C . PHE A 1 207 ? 0.872 -8.355 11.889 1.00 95.75 207 PHE A C 1
ATOM 1639 O O . PHE A 1 207 ? 1.520 -8.722 12.868 1.00 95.75 207 PHE A O 1
ATOM 1646 N N . ASP A 1 208 ? 1.273 -8.527 10.634 1.00 92.19 208 ASP A N 1
ATOM 1647 C CA . ASP A 1 208 ? 2.612 -8.987 10.285 1.00 92.19 208 ASP A CA 1
ATOM 1648 C C . ASP A 1 208 ? 3.485 -7.779 9.950 1.00 92.19 208 ASP A C 1
ATOM 1650 O O . ASP A 1 208 ? 3.036 -6.835 9.288 1.00 92.19 208 ASP A O 1
ATOM 1654 N N . TRP A 1 209 ? 4.747 -7.817 10.374 1.00 93.19 209 TRP A N 1
ATOM 1655 C CA . TRP A 1 209 ? 5.712 -6.794 9.993 1.00 93.19 209 TRP A CA 1
ATOM 1656 C C . TRP A 1 209 ? 5.914 -6.834 8.473 1.00 93.19 209 TRP A C 1
ATOM 1658 O O . TRP A 1 209 ? 6.240 -7.894 7.924 1.00 93.19 209 TRP A O 1
ATOM 1668 N N . PRO A 1 210 ? 5.706 -5.714 7.761 1.00 92.12 210 PRO A N 1
ATOM 1669 C CA . PRO A 1 210 ? 5.805 -5.715 6.316 1.00 92.12 210 PRO A CA 1
ATOM 1670 C C . PRO A 1 210 ? 7.259 -5.920 5.893 1.00 92.12 210 PRO A C 1
ATOM 1672 O O . PRO A 1 210 ? 8.174 -5.229 6.334 1.00 92.12 210 PRO A O 1
ATOM 1675 N N . VAL A 1 211 ? 7.452 -6.866 4.978 1.00 89.31 211 VAL A N 1
ATOM 1676 C CA . VAL A 1 211 ? 8.756 -7.188 4.374 1.00 89.31 211 VAL A CA 1
ATOM 1677 C C . VAL A 1 211 ? 9.154 -6.227 3.256 1.00 89.31 211 VAL A C 1
ATOM 1679 O O . VAL A 1 211 ? 10.268 -6.291 2.742 1.00 89.31 211 VAL A O 1
ATOM 1682 N N . GLY A 1 212 ? 8.243 -5.339 2.869 1.00 90.69 212 GLY A N 1
ATOM 1683 C CA . GLY A 1 212 ? 8.499 -4.264 1.933 1.00 90.69 212 GLY A CA 1
ATOM 1684 C C . GLY A 1 212 ? 7.269 -3.405 1.670 1.00 90.69 212 GLY A C 1
ATOM 1685 O O . GLY A 1 212 ? 6.163 -3.725 2.109 1.00 90.69 212 GLY A O 1
ATOM 1686 N N . GLY A 1 213 ? 7.463 -2.308 0.945 1.00 93.94 213 GLY A N 1
ATOM 1687 C CA . GLY A 1 213 ? 6.398 -1.375 0.591 1.00 93.94 213 GLY A CA 1
ATOM 1688 C C . GLY A 1 213 ? 6.241 -0.222 1.572 1.00 93.94 213 GLY A C 1
ATOM 1689 O O . GLY A 1 213 ? 7.201 0.254 2.164 1.00 93.94 213 GLY A O 1
ATOM 1690 N N . MET A 1 214 ? 5.016 0.281 1.700 1.00 95.38 214 MET A N 1
ATOM 1691 C CA . MET A 1 214 ? 4.718 1.465 2.516 1.00 95.38 214 MET A CA 1
ATOM 1692 C C . MET A 1 214 ? 3.469 1.324 3.387 1.00 95.38 214 MET A C 1
ATOM 1694 O O . MET A 1 214 ? 2.924 2.319 3.872 1.00 95.38 214 MET A O 1
ATOM 1698 N N . PHE A 1 215 ? 2.997 0.087 3.552 1.00 96.50 215 PHE A N 1
ATOM 1699 C CA . PHE A 1 215 ? 1.739 -0.210 4.217 1.00 96.50 215 PHE A CA 1
ATOM 1700 C C . PHE A 1 215 ? 1.895 -1.264 5.307 1.00 96.50 215 PHE A C 1
ATOM 1702 O O . PHE A 1 215 ? 2.644 -2.224 5.145 1.00 96.50 215 PHE A O 1
ATOM 1709 N N . VAL A 1 216 ? 1.123 -1.106 6.381 1.00 96.00 216 VAL A N 1
ATOM 1710 C CA . VAL A 1 216 ? 0.903 -2.134 7.406 1.00 96.00 216 VAL A CA 1
ATOM 1711 C C . VAL A 1 216 ? -0.558 -2.561 7.331 1.00 96.00 216 VAL A C 1
ATOM 1713 O O . VAL A 1 216 ? -1.455 -1.714 7.300 1.00 96.00 216 VAL A O 1
ATOM 1716 N N . TRP A 1 217 ? -0.798 -3.872 7.279 1.00 96.56 217 TRP A N 1
ATOM 1717 C CA . TRP A 1 217 ? -2.146 -4.439 7.291 1.00 96.56 217 TRP A CA 1
ATOM 1718 C C . TRP A 1 217 ? -2.499 -4.913 8.691 1.00 96.56 217 TRP A C 1
ATOM 1720 O O . TRP A 1 217 ? -1.914 -5.869 9.192 1.00 96.56 217 TRP A O 1
ATOM 1730 N N . VAL A 1 218 ? -3.469 -4.251 9.312 1.00 97.25 218 VAL A N 1
ATOM 1731 C CA . VAL A 1 218 ? -3.908 -4.559 10.672 1.00 97.25 218 VAL A CA 1
ATOM 1732 C C . VAL A 1 218 ? -5.236 -5.297 10.614 1.00 97.25 218 VAL A C 1
ATOM 1734 O O . VAL A 1 218 ? -6.198 -4.813 10.016 1.00 97.25 218 VAL A O 1
ATOM 1737 N N . LYS A 1 219 ? -5.296 -6.470 11.245 1.00 97.19 219 LYS A N 1
ATOM 1738 C CA . LYS A 1 219 ? -6.525 -7.237 11.448 1.00 97.19 219 LYS A CA 1
ATOM 1739 C C . LYS A 1 219 ? -7.051 -6.981 12.853 1.00 97.19 219 LYS A C 1
ATOM 1741 O O . LYS A 1 219 ? -6.406 -7.354 13.827 1.00 97.19 219 LYS A O 1
ATOM 1746 N N . MET A 1 220 ? -8.237 -6.403 12.952 1.00 96.69 220 MET A N 1
ATOM 1747 C CA . MET A 1 220 ? -8.940 -6.199 14.213 1.00 96.69 220 MET A CA 1
ATOM 1748 C C . MET A 1 220 ? -9.693 -7.465 14.622 1.00 96.69 220 MET A C 1
ATOM 1750 O O . MET A 1 220 ? -10.429 -8.056 13.826 1.00 96.69 220 MET A O 1
ATOM 1754 N N . HIS A 1 221 ? -9.561 -7.832 15.891 1.00 96.06 221 HIS A N 1
ATOM 1755 C CA . HIS A 1 221 ? -10.239 -8.967 16.506 1.00 96.06 221 HIS A CA 1
ATOM 1756 C C . HIS A 1 221 ? -11.533 -8.516 17.185 1.00 96.06 221 HIS A C 1
ATOM 1758 O O . HIS A 1 221 ? -11.645 -8.507 18.408 1.00 96.06 221 HIS A O 1
ATOM 1764 N N . PHE A 1 222 ? -12.532 -8.105 16.399 1.00 94.75 222 PHE A N 1
ATOM 1765 C CA . PHE A 1 222 ? -13.818 -7.638 16.942 1.00 94.75 222 PHE A CA 1
ATOM 1766 C C . PHE A 1 222 ? -14.545 -8.694 17.787 1.00 94.75 222 PHE A C 1
ATOM 1768 O O . PHE A 1 222 ? -15.360 -8.337 18.634 1.00 94.75 222 PHE A O 1
ATOM 1775 N N . GLU A 1 223 ? -14.227 -9.976 17.608 1.00 93.50 223 GLU A N 1
ATOM 1776 C CA . GLU A 1 223 ? -14.667 -11.082 18.460 1.00 93.50 223 GLU A CA 1
ATOM 1777 C C . GLU A 1 223 ? -14.293 -10.910 19.940 1.00 93.50 223 GLU A C 1
ATOM 1779 O O . GLU A 1 223 ? -14.983 -11.443 20.805 1.00 93.50 223 GLU A O 1
ATOM 1784 N N . THR A 1 224 ? -13.246 -10.139 20.250 1.00 93.12 224 THR A N 1
ATOM 1785 C CA . THR A 1 224 ? -12.830 -9.860 21.631 1.00 93.12 224 THR A CA 1
ATOM 1786 C C . THR A 1 224 ? -13.508 -8.625 22.225 1.00 93.12 224 THR A C 1
ATOM 1788 O O . THR A 1 224 ? -13.374 -8.353 23.420 1.00 93.12 224 THR A O 1
ATOM 1791 N N . HIS A 1 225 ? -14.253 -7.864 21.418 1.00 93.81 225 HIS A N 1
ATOM 1792 C CA . HIS A 1 225 ? -14.895 -6.635 21.863 1.00 93.81 225 HIS A CA 1
ATOM 1793 C C . HIS A 1 225 ? -16.088 -6.938 22.798 1.00 93.81 225 HIS A C 1
ATOM 1795 O O . HIS A 1 225 ? -16.946 -7.752 22.443 1.00 93.81 225 HIS A O 1
ATOM 1801 N N . PRO A 1 226 ? -16.254 -6.241 23.946 1.00 92.50 226 PRO A N 1
ATOM 1802 C CA . PRO A 1 226 ? -17.320 -6.530 24.922 1.00 92.50 226 PRO A CA 1
ATOM 1803 C C . PRO A 1 226 ? -18.756 -6.479 24.374 1.00 92.50 226 PRO A C 1
ATOM 1805 O O . PRO A 1 226 ? -19.676 -7.043 24.966 1.00 92.50 226 PRO A O 1
ATOM 1808 N N . LEU A 1 227 ? -18.958 -5.767 23.264 1.00 93.50 227 LEU A N 1
ATOM 1809 C CA . LEU A 1 227 ? -20.259 -5.568 22.624 1.00 93.50 227 LEU A CA 1
ATOM 1810 C C . LEU A 1 227 ? -20.538 -6.491 21.432 1.00 93.50 227 LEU A C 1
ATOM 1812 O O . LEU A 1 227 ? -21.605 -6.353 20.841 1.00 93.50 227 LEU A O 1
ATOM 1816 N N . ILE A 1 228 ? -19.658 -7.436 21.083 1.00 92.81 228 ILE A N 1
ATOM 1817 C CA . ILE A 1 228 ? -19.838 -8.273 19.880 1.00 92.81 228 ILE A CA 1
ATOM 1818 C C . ILE A 1 228 ? -21.159 -9.060 19.869 1.00 92.81 228 ILE A C 1
ATOM 1820 O O . ILE A 1 228 ? -21.804 -9.185 18.834 1.00 92.81 228 ILE A O 1
ATOM 1824 N N . ASN A 1 229 ? -21.626 -9.508 21.039 1.00 93.31 229 ASN A N 1
ATOM 1825 C CA . ASN A 1 229 ? -22.896 -10.235 21.173 1.00 93.31 229 ASN A CA 1
ATOM 1826 C C . ASN A 1 229 ? -24.135 -9.340 20.989 1.00 93.31 229 ASN A C 1
ATOM 1828 O O . ASN A 1 229 ? -25.246 -9.848 20.873 1.00 93.31 229 ASN A O 1
ATOM 1832 N N . LYS A 1 230 ? -23.964 -8.013 21.014 1.00 94.19 230 LYS A N 1
ATOM 1833 C CA . LYS A 1 230 ? -25.046 -7.023 20.880 1.00 94.19 230 LYS A CA 1
ATOM 1834 C C . LYS A 1 230 ? -24.965 -6.231 19.575 1.00 94.19 230 LYS A C 1
ATOM 1836 O O . LYS A 1 230 ? -25.984 -5.744 19.099 1.00 94.19 230 LYS A O 1
ATOM 1841 N N . VAL A 1 231 ? -23.768 -6.075 19.014 1.00 93.38 231 VAL A N 1
ATOM 1842 C CA . VAL A 1 231 ? -23.493 -5.260 17.829 1.00 93.38 231 VAL A CA 1
ATOM 1843 C C . VAL A 1 231 ? -22.646 -6.072 16.858 1.00 93.38 231 VAL A C 1
ATOM 1845 O O . VAL A 1 231 ? -21.586 -6.573 17.218 1.00 93.38 231 VAL A O 1
ATOM 1848 N N . SER A 1 232 ? -23.088 -6.157 15.601 1.00 93.56 232 SER A N 1
ATOM 1849 C CA . SER A 1 232 ? -22.343 -6.852 14.546 1.00 93.56 232 SER A CA 1
ATOM 1850 C C . SER A 1 232 ? -20.924 -6.292 14.382 1.00 93.56 232 SER A C 1
ATOM 1852 O O . SER A 1 232 ? -20.737 -5.072 14.434 1.00 93.56 232 SER A O 1
ATOM 1854 N N . GLY A 1 233 ? -19.955 -7.152 14.058 1.00 92.25 233 GLY A N 1
ATOM 1855 C CA . GLY A 1 233 ? -18.567 -6.742 13.815 1.00 92.25 233 GLY A CA 1
ATOM 1856 C C . GLY A 1 233 ? -18.413 -5.661 12.736 1.00 92.25 233 GLY A C 1
ATOM 1857 O O . GLY A 1 233 ? -17.603 -4.757 12.899 1.00 92.25 233 GLY A O 1
ATOM 1858 N N . ALA A 1 234 ? -19.235 -5.682 11.682 1.00 91.88 234 ALA A N 1
ATOM 1859 C CA . ALA A 1 234 ? -19.217 -4.647 10.644 1.00 91.88 234 ALA A CA 1
ATOM 1860 C C . ALA A 1 234 ? -19.627 -3.260 11.179 1.00 91.88 234 ALA A C 1
ATOM 1862 O O . ALA A 1 234 ? -18.984 -2.259 10.862 1.00 91.88 234 ALA A O 1
ATOM 1863 N N . ARG A 1 235 ? -20.654 -3.193 12.043 1.00 93.62 235 ARG A N 1
ATOM 1864 C CA . ARG A 1 235 ? -21.035 -1.943 12.732 1.00 93.62 235 ARG A CA 1
ATOM 1865 C C . ARG A 1 235 ? -19.940 -1.473 13.690 1.00 93.62 235 ARG A C 1
ATOM 1867 O O . ARG A 1 235 ? -19.632 -0.286 13.690 1.00 93.62 235 ARG A O 1
ATOM 1874 N N . LEU A 1 236 ? -19.324 -2.384 14.451 1.00 95.00 236 LEU A N 1
ATOM 1875 C CA . LEU A 1 236 ? -18.194 -2.050 15.329 1.00 95.00 236 LEU A CA 1
ATOM 1876 C C . LEU A 1 236 ? -16.994 -1.518 14.538 1.00 95.00 236 LEU A C 1
ATOM 1878 O O . LEU A 1 236 ? -16.401 -0.526 14.939 1.00 95.00 236 LEU A O 1
ATOM 1882 N N . SER A 1 237 ? -16.686 -2.123 13.392 1.00 95.00 237 SER A N 1
ATOM 1883 C CA . SER A 1 237 ? -15.620 -1.675 12.494 1.00 95.00 237 SER A CA 1
ATOM 1884 C C . SER A 1 237 ? -15.849 -0.260 11.979 1.00 95.00 237 SER A C 1
ATOM 1886 O O . SER A 1 237 ? -14.965 0.588 12.086 1.00 95.00 237 SER A O 1
ATOM 1888 N N . ARG A 1 238 ? -17.063 0.035 11.500 1.00 94.19 238 ARG A N 1
ATOM 1889 C CA . ARG A 1 238 ? -17.417 1.387 11.056 1.00 94.19 238 ARG A CA 1
ATOM 1890 C C . ARG A 1 238 ? -17.345 2.399 12.203 1.00 94.19 238 ARG A C 1
ATOM 1892 O O . ARG A 1 238 ? -16.821 3.489 12.004 1.00 94.19 238 ARG A O 1
ATOM 1899 N N . ALA A 1 239 ? -17.837 2.040 13.389 1.00 95.06 239 ALA A N 1
ATOM 1900 C CA . ALA A 1 239 ? -17.783 2.911 14.559 1.00 95.06 239 ALA A CA 1
ATOM 1901 C C . ALA A 1 239 ? -16.341 3.184 15.010 1.00 95.06 239 ALA A C 1
ATOM 1903 O O . ALA A 1 239 ? -16.010 4.332 15.279 1.00 95.06 239 ALA A O 1
ATOM 1904 N N . LEU A 1 240 ? -15.470 2.168 15.028 1.00 95.94 240 LEU A N 1
ATOM 1905 C CA . LEU A 1 240 ? -14.042 2.332 15.316 1.00 95.94 240 LEU A CA 1
ATOM 1906 C C . LEU A 1 240 ? -13.367 3.241 14.282 1.00 95.94 240 LEU A C 1
ATOM 1908 O O . LEU A 1 240 ? -12.592 4.123 14.646 1.00 95.94 240 LEU A O 1
ATOM 1912 N N . TRP A 1 241 ? -13.697 3.061 13.001 1.00 95.38 241 TRP A N 1
ATOM 1913 C CA . TRP A 1 241 ? -13.166 3.896 11.928 1.00 95.38 241 TRP A CA 1
ATOM 1914 C C . TRP A 1 241 ? -13.496 5.376 12.127 1.00 95.38 241 TRP A C 1
ATOM 1916 O O . TRP A 1 241 ? -12.612 6.221 12.017 1.00 95.38 241 TRP A O 1
ATOM 1926 N N . ILE A 1 242 ? -14.741 5.684 12.495 1.00 93.81 242 ILE A N 1
ATOM 1927 C CA . ILE A 1 242 ? -15.162 7.045 12.850 1.00 93.81 242 ILE A CA 1
ATOM 1928 C C . ILE A 1 242 ? -14.459 7.510 14.129 1.00 93.81 242 ILE A C 1
ATOM 1930 O O . ILE A 1 242 ? -13.963 8.633 14.177 1.00 93.81 242 ILE A O 1
ATOM 1934 N N . PHE A 1 243 ? -14.360 6.646 15.140 1.00 95.06 243 PHE A N 1
ATOM 1935 C CA . PHE A 1 243 ? -13.760 6.964 16.435 1.00 95.06 243 PHE A CA 1
ATOM 1936 C C . PHE A 1 243 ? -12.310 7.451 16.311 1.00 95.06 243 PHE A C 1
ATOM 1938 O O . PHE A 1 243 ? -11.944 8.433 16.954 1.00 95.06 243 PHE A O 1
ATOM 1945 N N . TRP A 1 244 ? -11.511 6.851 15.420 1.00 95.31 244 TRP A N 1
ATOM 1946 C CA . TRP A 1 244 ? -10.158 7.336 15.124 1.00 95.31 244 TRP A CA 1
ATOM 1947 C C . TRP A 1 244 ? -10.132 8.776 14.593 1.00 95.31 244 TRP A C 1
ATOM 1949 O O . TRP A 1 244 ? -9.189 9.509 14.880 1.00 95.31 244 TRP A O 1
ATOM 1959 N N . THR A 1 245 ? -11.157 9.215 13.860 1.00 93.81 245 THR A N 1
ATOM 1960 C CA . THR A 1 245 ? -11.197 10.554 13.242 1.00 93.81 245 THR A CA 1
ATOM 1961 C C . THR A 1 245 ? -11.622 11.673 14.195 1.00 93.81 245 THR A C 1
ATOM 1963 O O . THR A 1 245 ? -11.555 12.846 13.828 1.00 93.81 245 THR A O 1
ATOM 1966 N N . ILE A 1 246 ? -12.035 11.339 15.420 1.00 92.81 246 ILE A N 1
ATOM 1967 C CA . ILE A 1 246 ? -12.512 12.294 16.426 1.00 92.81 246 ILE A CA 1
ATOM 1968 C C . ILE A 1 246 ? -11.364 12.649 17.388 1.00 92.81 246 ILE A C 1
ATOM 1970 O O . ILE A 1 246 ? -10.412 11.885 17.574 1.00 92.81 246 ILE A O 1
ATOM 1974 N N . LYS A 1 247 ? -11.417 13.841 17.999 1.00 91.75 247 LYS A N 1
ATOM 1975 C CA . LYS A 1 247 ? -10.467 14.235 19.053 1.00 91.75 247 LYS A CA 1
ATOM 1976 C C . LYS A 1 247 ? -10.566 13.275 20.254 1.00 91.75 247 LYS A C 1
ATOM 1978 O O . LYS A 1 247 ? -11.678 12.918 20.634 1.00 91.75 247 LYS A O 1
ATOM 1983 N N . PRO A 1 248 ? -9.440 12.912 20.896 1.00 94.38 248 PRO A N 1
ATOM 1984 C CA . PRO A 1 248 ? -8.089 13.450 20.695 1.00 94.38 248 PRO A CA 1
ATOM 1985 C C . PRO A 1 248 ? -7.252 12.736 19.615 1.00 94.38 248 PRO A C 1
ATOM 1987 O O . PRO A 1 248 ? -6.130 13.162 19.353 1.00 94.38 248 PRO A O 1
ATOM 1990 N N . TYR A 1 249 ? -7.762 11.678 18.981 1.00 94.44 249 TYR A N 1
ATOM 1991 C CA . TYR A 1 249 ? -6.939 10.782 18.162 1.00 94.44 249 TYR A CA 1
ATOM 1992 C C . TYR A 1 249 ? -6.622 11.361 16.781 1.00 94.44 249 TYR A C 1
ATOM 1994 O O . TYR A 1 249 ? -5.450 11.456 16.423 1.00 94.44 249 TYR A O 1
ATOM 2002 N N . LEU A 1 250 ? -7.633 11.818 16.033 1.00 94.31 250 LEU A N 1
ATOM 2003 C CA . LEU A 1 250 ? -7.468 12.414 14.695 1.00 94.31 250 LEU A CA 1
ATOM 2004 C C . LEU A 1 250 ? -6.556 11.584 13.762 1.00 94.31 250 LEU A C 1
ATOM 2006 O O . LEU A 1 250 ? -5.659 12.121 13.110 1.00 94.31 250 LEU A O 1
ATOM 2010 N N . VAL A 1 251 ? -6.767 10.269 13.723 1.00 94.62 251 VAL A N 1
ATOM 2011 C CA . VAL A 1 251 ? -6.048 9.324 12.863 1.00 94.62 251 VAL A CA 1
ATOM 2012 C C . VAL A 1 251 ? -6.950 8.927 11.697 1.00 94.62 251 VAL A C 1
ATOM 2014 O O . VAL A 1 251 ? -8.084 8.496 11.891 1.00 94.62 251 VAL A O 1
ATOM 2017 N N . LEU A 1 252 ? -6.447 9.057 10.469 1.00 94.06 252 LEU A N 1
ATOM 2018 C CA . LEU A 1 252 ? -7.144 8.585 9.276 1.00 94.06 252 LEU A CA 1
ATOM 2019 C C . LEU A 1 252 ? -6.510 7.283 8.788 1.00 94.06 252 LEU A C 1
ATOM 2021 O O . LEU A 1 252 ? -5.312 7.227 8.518 1.00 94.06 252 LEU A O 1
ATOM 2025 N N . VAL A 1 253 ? -7.335 6.250 8.639 1.00 93.88 253 VAL A N 1
ATOM 2026 C CA . VAL A 1 253 ? -6.916 4.929 8.155 1.00 93.88 253 VAL A CA 1
ATOM 2027 C C . VAL A 1 253 ? -7.799 4.490 6.993 1.00 93.88 253 VAL A C 1
ATOM 2029 O O . VAL A 1 253 ? -8.958 4.904 6.895 1.00 93.88 253 VAL A O 1
ATOM 2032 N N . SER A 1 254 ? -7.274 3.641 6.108 1.00 95.38 254 SER A N 1
ATOM 2033 C CA . SER A 1 254 ? -8.062 3.104 4.995 1.00 95.38 254 SER A CA 1
ATOM 2034 C C . SER A 1 254 ? -8.775 1.811 5.424 1.00 95.38 254 SER A C 1
ATOM 2036 O O . SER A 1 254 ? -8.095 0.849 5.792 1.00 95.38 254 SER A O 1
ATOM 2038 N N . PRO A 1 255 ? -10.118 1.741 5.372 1.00 95.06 255 PRO A N 1
ATOM 2039 C CA . PRO A 1 255 ? -10.850 0.527 5.725 1.00 95.06 255 PRO A CA 1
ATOM 2040 C C . PRO A 1 255 ? -10.623 -0.582 4.691 1.00 95.06 255 PRO A C 1
ATOM 2042 O O . PRO A 1 255 ? -10.625 -0.329 3.491 1.00 95.06 255 PRO A O 1
ATOM 2045 N N . GLY A 1 256 ? -10.488 -1.829 5.141 1.00 91.75 256 GLY A N 1
ATOM 2046 C CA . GLY A 1 256 ? -10.234 -3.008 4.303 1.00 91.75 256 GLY A CA 1
ATOM 2047 C C . GLY A 1 256 ? -11.325 -3.299 3.268 1.00 91.75 256 GLY A C 1
ATOM 2048 O O . GLY A 1 256 ? -11.066 -3.896 2.222 1.00 91.75 256 GLY A O 1
ATOM 2049 N N . LEU A 1 257 ? -12.544 -2.823 3.533 1.00 91.00 257 LEU A N 1
ATOM 2050 C CA . LEU A 1 257 ? -13.722 -2.991 2.680 1.00 91.00 257 LEU A CA 1
ATOM 2051 C C . LEU A 1 257 ? -13.503 -2.491 1.246 1.00 91.00 257 LEU A C 1
ATOM 2053 O O . LEU A 1 257 ? -14.007 -3.114 0.316 1.00 91.00 257 LEU A O 1
ATOM 2057 N N . ILE A 1 258 ? -12.733 -1.413 1.058 1.00 92.50 258 ILE A N 1
ATOM 2058 C CA . ILE A 1 258 ? -12.485 -0.827 -0.273 1.00 92.50 258 ILE A CA 1
ATOM 2059 C C . ILE A 1 258 ? -11.478 -1.634 -1.106 1.00 92.50 258 ILE A C 1
ATOM 2061 O O . ILE A 1 258 ? -11.358 -1.398 -2.301 1.00 92.50 258 ILE A O 1
ATOM 2065 N N . PHE A 1 259 ? -10.758 -2.577 -0.487 1.00 93.50 259 PHE A N 1
ATOM 2066 C CA . PHE A 1 259 ? -9.783 -3.456 -1.148 1.00 93.50 259 PHE A CA 1
ATOM 2067 C C . PHE A 1 259 ? -10.333 -4.864 -1.399 1.00 93.50 259 PHE A C 1
ATOM 2069 O O . PHE A 1 259 ? -9.602 -5.753 -1.829 1.00 93.50 259 PHE A O 1
ATOM 2076 N N . SER A 1 260 ? -11.607 -5.103 -1.081 1.00 91.81 260 SER A N 1
ATOM 2077 C CA . SER A 1 260 ? -12.224 -6.416 -1.250 1.00 91.81 260 SER A CA 1
ATOM 2078 C C . SER A 1 260 ? -12.615 -6.625 -2.718 1.00 91.81 260 SER A C 1
ATOM 2080 O O . SER A 1 260 ? -13.396 -5.829 -3.238 1.00 91.81 260 SER A O 1
ATOM 2082 N N . PRO A 1 261 ? -12.124 -7.683 -3.390 1.00 90.25 261 PRO A N 1
ATOM 2083 C CA . PRO A 1 261 ? -12.378 -7.888 -4.818 1.00 90.25 261 PRO A CA 1
ATOM 2084 C C . PRO A 1 261 ? -13.802 -8.382 -5.101 1.00 90.25 261 PRO A C 1
ATOM 2086 O O . PRO A 1 261 ? -14.284 -8.262 -6.222 1.00 90.25 261 PRO A O 1
ATOM 2089 N N . THR A 1 262 ? -14.476 -8.950 -4.097 1.00 92.44 262 THR A N 1
ATOM 2090 C CA . THR A 1 262 ? -15.855 -9.432 -4.196 1.00 92.44 262 THR A CA 1
ATOM 2091 C C . THR A 1 262 ? -16.671 -8.999 -2.986 1.00 92.44 262 THR A C 1
ATOM 2093 O O . THR A 1 262 ? -16.144 -8.810 -1.885 1.00 92.44 262 THR A O 1
ATOM 2096 N N . ASP A 1 263 ? -17.983 -8.900 -3.180 1.00 89.44 263 ASP A N 1
ATOM 2097 C CA . ASP A 1 263 ? -18.944 -8.583 -2.122 1.00 89.44 263 ASP A CA 1
ATOM 2098 C C . ASP A 1 263 ? -18.950 -9.633 -1.003 1.00 89.44 263 ASP A C 1
ATOM 2100 O O . ASP A 1 263 ? -19.127 -9.294 0.168 1.00 89.44 263 ASP A O 1
ATOM 2104 N N . GLU A 1 264 ? -18.697 -10.899 -1.341 1.00 91.44 264 GLU A N 1
ATOM 2105 C CA . GLU A 1 264 ? -18.574 -11.980 -0.364 1.00 91.44 264 GLU A CA 1
ATOM 2106 C C . GLU A 1 264 ? -17.395 -11.736 0.586 1.00 91.44 264 GLU A C 1
ATOM 2108 O O . GLU A 1 264 ? -17.574 -11.724 1.805 1.00 91.44 264 GLU A O 1
ATOM 2113 N N . ILE A 1 265 ? -16.202 -11.466 0.041 1.00 90.25 265 ILE A N 1
ATOM 2114 C CA . ILE A 1 265 ? -15.006 -11.170 0.842 1.00 90.25 265 ILE A CA 1
ATOM 2115 C C . ILE A 1 265 ? -15.221 -9.885 1.644 1.00 90.25 265 ILE A C 1
ATOM 2117 O O . ILE A 1 265 ? -14.899 -9.843 2.835 1.00 90.25 265 ILE A O 1
ATOM 2121 N N . ARG A 1 266 ? -15.830 -8.867 1.023 1.00 87.62 266 ARG A N 1
ATOM 2122 C CA . ARG A 1 266 ? -16.149 -7.586 1.663 1.00 87.62 266 ARG A CA 1
ATOM 2123 C C . ARG A 1 266 ? -16.990 -7.781 2.921 1.00 87.62 266 ARG A C 1
ATOM 2125 O O . ARG A 1 266 ? -16.641 -7.263 3.981 1.00 87.62 266 ARG A O 1
ATOM 2132 N N . ASN A 1 267 ? -18.069 -8.551 2.814 1.00 87.50 267 ASN A N 1
ATOM 2133 C CA . ASN A 1 267 ? -19.024 -8.746 3.903 1.00 87.50 267 ASN A CA 1
ATOM 2134 C C . ASN A 1 267 ? -18.520 -9.735 4.964 1.00 87.50 267 ASN A C 1
ATOM 2136 O O . ASN A 1 267 ? -18.825 -9.570 6.145 1.00 87.50 267 ASN A O 1
ATOM 2140 N N . LYS A 1 268 ? -17.743 -10.748 4.565 1.00 88.94 268 LYS A N 1
ATOM 2141 C CA . LYS A 1 268 ? -17.242 -11.791 5.470 1.00 88.94 268 LYS A CA 1
ATOM 2142 C C . LYS A 1 268 ? -16.052 -11.324 6.307 1.00 88.94 268 LYS A C 1
ATOM 2144 O O . LYS A 1 268 ? -16.039 -11.505 7.527 1.00 88.94 268 LYS A O 1
ATOM 2149 N N . ASP A 1 269 ? -15.054 -10.738 5.650 1.00 88.62 269 ASP A N 1
ATOM 2150 C CA . ASP A 1 269 ? -13.745 -10.476 6.251 1.00 88.62 269 ASP A CA 1
ATOM 2151 C C . ASP A 1 269 ? -13.248 -9.042 6.036 1.00 88.62 269 ASP A C 1
ATOM 2153 O O . ASP A 1 269 ? -12.510 -8.538 6.879 1.00 88.62 269 ASP A O 1
ATOM 2157 N N . GLY A 1 270 ? -13.682 -8.347 4.980 1.00 90.12 270 GLY A N 1
ATOM 2158 C CA . GLY A 1 270 ? -13.177 -7.019 4.611 1.00 90.12 270 GLY A CA 1
ATOM 2159 C C . GLY A 1 270 ? -13.272 -5.972 5.726 1.00 90.12 270 GLY A C 1
ATOM 2160 O O . GLY A 1 270 ? -12.347 -5.182 5.905 1.00 90.12 270 GLY A O 1
ATOM 2161 N N . TYR A 1 271 ? -14.338 -6.001 6.537 1.00 92.31 271 TYR A N 1
ATOM 2162 C CA . TYR A 1 271 ? -14.511 -5.069 7.662 1.00 92.31 271 TYR A CA 1
ATOM 2163 C C . TYR A 1 271 ? -13.499 -5.275 8.800 1.00 92.31 271 TYR A C 1
ATOM 2165 O O . TYR A 1 271 ? -13.361 -4.400 9.653 1.00 92.31 271 TYR A O 1
ATOM 2173 N N . LYS A 1 272 ? -12.816 -6.422 8.861 1.00 95.56 272 LYS A N 1
ATOM 2174 C CA . LYS A 1 272 ? -11.856 -6.735 9.930 1.00 95.56 272 LYS A CA 1
ATOM 2175 C C . LYS A 1 272 ? -10.501 -6.077 9.699 1.00 95.56 272 LYS A C 1
ATOM 2177 O O . LYS A 1 272 ? -9.719 -5.987 10.637 1.00 95.56 272 LYS A O 1
ATOM 2182 N N . PHE A 1 273 ? -10.207 -5.648 8.476 1.00 96.75 273 PHE A N 1
ATOM 2183 C CA . PHE A 1 273 ? -8.883 -5.166 8.106 1.00 96.75 273 PHE A CA 1
ATOM 2184 C C . PHE A 1 273 ? -8.845 -3.650 7.961 1.00 96.75 273 PHE A C 1
ATOM 2186 O O . PHE A 1 273 ? -9.808 -3.034 7.510 1.00 96.75 273 PHE A O 1
ATOM 2193 N N . PHE A 1 274 ? -7.697 -3.065 8.286 1.00 97.38 274 PHE A N 1
ATOM 2194 C CA . PHE A 1 274 ? -7.371 -1.669 8.028 1.00 97.38 274 PHE A CA 1
ATOM 2195 C C . PHE A 1 274 ? -5.954 -1.566 7.474 1.00 97.38 274 PHE A C 1
ATOM 2197 O O . PHE A 1 274 ? -5.049 -2.281 7.906 1.00 97.38 274 PHE A O 1
ATOM 2204 N N . ARG A 1 275 ? -5.764 -0.657 6.517 1.00 97.56 275 ARG A N 1
ATOM 2205 C CA . ARG A 1 275 ? -4.458 -0.320 5.955 1.00 97.56 275 ARG A CA 1
ATOM 2206 C C . ARG A 1 275 ? -3.947 0.969 6.578 1.00 97.56 275 ARG A C 1
ATOM 2208 O O . ARG A 1 275 ? -4.583 2.018 6.446 1.00 97.56 275 ARG A O 1
ATOM 2215 N N . LEU A 1 276 ? -2.763 0.886 7.172 1.00 96.88 276 LEU A N 1
ATOM 2216 C CA . LEU A 1 276 ? -1.981 2.028 7.635 1.00 96.88 276 LEU A CA 1
ATOM 2217 C C . LEU A 1 276 ? -0.887 2.338 6.616 1.00 96.88 276 LEU A C 1
ATOM 2219 O O . LEU A 1 276 ? -0.318 1.421 6.029 1.00 96.88 276 LEU A O 1
ATOM 2223 N N . CYS A 1 277 ? -0.600 3.620 6.395 1.00 96.19 277 CYS A N 1
ATOM 2224 C CA . CYS A 1 277 ? 0.442 4.085 5.481 1.00 96.19 277 CYS A CA 1
ATOM 2225 C C . CYS A 1 277 ? 1.490 4.880 6.260 1.00 96.19 277 CYS A C 1
ATOM 2227 O O . CYS A 1 277 ? 1.141 5.859 6.914 1.00 96.19 277 CYS A O 1
ATOM 2229 N N . PHE A 1 278 ? 2.762 4.500 6.147 1.00 95.19 278 PHE A N 1
ATOM 2230 C CA . PHE A 1 278 ? 3.884 5.206 6.787 1.00 95.19 278 PHE A CA 1
ATOM 2231 C C . PHE A 1 278 ? 4.677 6.105 5.817 1.00 95.19 278 PHE A C 1
ATOM 2233 O O . PHE A 1 278 ? 5.728 6.646 6.169 1.00 95.19 278 PHE A O 1
ATOM 2240 N N . ALA A 1 279 ? 4.167 6.293 4.593 1.00 94.06 279 ALA A N 1
ATOM 2241 C CA . ALA A 1 279 ? 4.728 7.220 3.604 1.00 94.06 279 ALA A CA 1
ATOM 2242 C C . ALA A 1 279 ? 4.174 8.647 3.710 1.00 94.06 279 ALA A C 1
ATOM 2244 O O . ALA A 1 279 ? 4.853 9.596 3.338 1.00 94.06 279 ALA A O 1
ATOM 2245 N N . ALA A 1 280 ? 2.912 8.785 4.127 1.00 89.81 280 ALA A N 1
ATOM 2246 C CA . ALA A 1 280 ? 2.138 10.009 3.914 1.00 89.81 280 ALA A CA 1
ATOM 2247 C C . ALA A 1 280 ? 2.417 11.120 4.937 1.00 89.81 280 ALA A C 1
ATOM 2249 O O . ALA A 1 280 ? 2.178 12.287 4.642 1.00 89.81 280 ALA A O 1
ATOM 2250 N N . CYS A 1 281 ? 2.884 10.765 6.132 1.00 89.44 281 CYS A N 1
ATOM 2251 C CA . CYS A 1 281 ? 3.203 11.707 7.201 1.00 89.44 281 CYS A CA 1
ATOM 2252 C C . CYS A 1 281 ? 4.712 11.943 7.315 1.00 89.44 281 CYS A C 1
ATOM 2254 O O . CYS A 1 281 ? 5.523 11.160 6.817 1.00 89.44 281 CYS A O 1
ATOM 2256 N N . ASP A 1 282 ? 5.100 13.016 7.996 1.00 91.62 282 ASP A N 1
ATOM 2257 C CA . ASP A 1 282 ? 6.501 13.273 8.317 1.00 91.62 282 ASP A CA 1
ATOM 2258 C C . ASP A 1 282 ? 7.048 12.227 9.295 1.00 91.62 282 ASP A C 1
ATOM 2260 O O . ASP A 1 282 ? 6.324 11.721 10.147 1.00 91.62 282 ASP A O 1
ATOM 2264 N N . GLU A 1 283 ? 8.346 11.920 9.197 1.00 90.56 283 GLU A N 1
ATOM 2265 C CA . GLU A 1 283 ? 9.005 10.876 10.008 1.00 90.56 283 GLU A CA 1
ATOM 2266 C C . GLU A 1 283 ? 8.796 11.105 11.513 1.00 90.56 283 GLU A C 1
ATOM 2268 O O . GLU A 1 283 ? 8.487 10.172 12.245 1.00 90.56 283 GLU A O 1
ATOM 2273 N N . LYS A 1 284 ? 8.844 12.369 11.953 1.00 94.12 284 LYS A N 1
ATOM 2274 C CA . LYS A 1 284 ? 8.648 12.774 13.355 1.00 94.12 284 LYS A CA 1
ATOM 2275 C C . LYS A 1 284 ? 7.225 12.545 13.873 1.00 94.12 284 LYS A C 1
ATOM 2277 O O . LYS A 1 284 ? 7.031 12.428 15.076 1.00 94.12 284 LYS A O 1
ATOM 2282 N N . GLU A 1 285 ? 6.243 12.497 12.978 1.00 94.44 285 GLU A N 1
ATOM 2283 C CA . GLU A 1 285 ? 4.830 12.340 13.329 1.00 94.44 285 GLU A CA 1
ATOM 2284 C C . GLU A 1 285 ? 4.389 10.871 13.336 1.00 94.44 285 GLU A C 1
ATOM 2286 O O . GLU A 1 285 ? 3.319 10.560 13.859 1.00 94.44 285 GLU A O 1
ATOM 2291 N N . ILE A 1 286 ? 5.193 9.951 12.789 1.00 95.12 286 ILE A N 1
ATOM 2292 C CA . ILE A 1 286 ? 4.835 8.529 12.689 1.00 95.12 286 ILE A CA 1
ATOM 2293 C C . ILE A 1 286 ? 4.583 7.921 14.062 1.00 95.12 286 ILE A C 1
ATOM 2295 O O . ILE A 1 286 ? 3.537 7.308 14.275 1.00 95.12 286 ILE A O 1
ATOM 2299 N N . GLU A 1 287 ? 5.520 8.085 14.990 1.00 95.56 287 GLU A N 1
ATOM 2300 C CA . GLU A 1 287 ? 5.415 7.518 16.333 1.00 95.56 287 GLU A CA 1
ATOM 2301 C C . GLU A 1 287 ? 4.236 8.139 17.118 1.00 95.56 287 GLU A C 1
ATOM 2303 O O . GLU A 1 287 ? 3.361 7.378 17.546 1.00 95.56 287 GLU A O 1
ATOM 2308 N N . PRO A 1 288 ? 4.074 9.480 17.202 1.00 96.50 288 PRO A N 1
ATOM 2309 C CA . PRO A 1 288 ? 2.894 10.097 17.816 1.00 96.50 288 PRO A CA 1
ATOM 2310 C C . PRO A 1 288 ? 1.552 9.669 17.202 1.00 96.50 288 PRO A C 1
ATOM 2312 O O . PRO A 1 288 ? 0.580 9.441 17.925 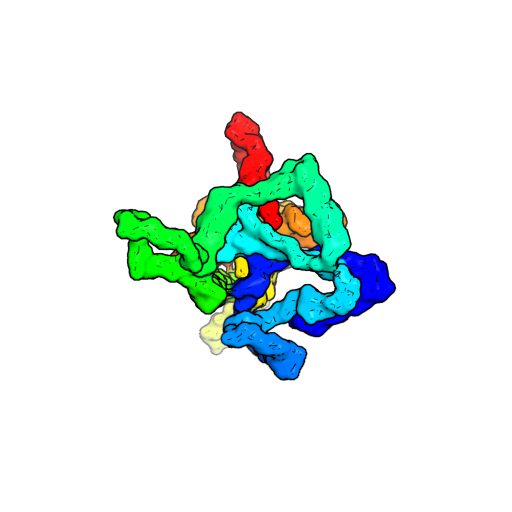1.00 96.50 288 PRO A O 1
ATOM 2315 N N . ILE A 1 289 ? 1.456 9.560 15.871 1.00 95.81 289 ILE A N 1
ATOM 2316 C CA . ILE A 1 289 ? 0.237 9.083 15.195 1.00 95.81 289 ILE A CA 1
ATOM 2317 C C . ILE A 1 289 ? -0.031 7.614 15.541 1.00 95.81 289 ILE A C 1
ATOM 2319 O O . ILE A 1 289 ? -1.179 7.246 15.792 1.00 95.81 289 ILE A O 1
ATOM 2323 N N . SER A 1 290 ? 1.015 6.789 15.596 1.00 96.75 290 SER A N 1
ATOM 2324 C CA . SER A 1 290 ? 0.901 5.369 15.943 1.00 96.75 290 SER A CA 1
ATOM 2325 C C . SER A 1 290 ? 0.424 5.184 17.385 1.00 96.75 290 SER A C 1
ATOM 2327 O O . SER A 1 290 ? -0.448 4.355 17.632 1.00 96.75 290 SER A O 1
ATOM 2329 N N . HIS A 1 291 ? 0.894 6.010 18.326 1.00 97.12 291 HIS A N 1
ATOM 2330 C CA . HIS A 1 291 ? 0.378 6.014 19.698 1.00 97.12 291 HIS A CA 1
ATOM 2331 C C . HIS A 1 291 ? -1.102 6.390 19.746 1.00 97.12 291 HIS A C 1
ATOM 2333 O O . HIS A 1 291 ? -1.897 5.657 20.327 1.00 97.12 291 HIS A O 1
ATOM 2339 N N . ARG A 1 292 ? -1.511 7.455 19.043 1.00 96.88 292 ARG A N 1
ATOM 2340 C CA . ARG A 1 292 ? -2.929 7.849 18.966 1.00 96.88 292 ARG A CA 1
ATOM 2341 C C . ARG A 1 292 ? -3.813 6.754 18.368 1.00 96.88 292 ARG A C 1
ATOM 2343 O O . ARG A 1 292 ? -4.954 6.599 18.797 1.00 96.88 292 ARG A O 1
ATOM 2350 N N . PHE A 1 293 ? -3.303 5.986 17.403 1.00 96.88 293 PHE A N 1
ATOM 2351 C CA . PHE A 1 293 ? -4.005 4.823 16.860 1.00 96.88 293 PHE A CA 1
ATOM 2352 C C . PHE A 1 293 ? -4.232 3.751 17.934 1.00 96.88 293 PHE A C 1
ATOM 2354 O O . PHE A 1 293 ? -5.364 3.291 18.097 1.00 96.88 293 PHE A O 1
ATOM 2361 N N . VAL A 1 294 ? -3.178 3.383 18.669 1.00 96.44 294 VAL A N 1
ATOM 2362 C CA . VAL A 1 294 ? -3.225 2.386 19.751 1.00 96.44 294 VAL A CA 1
ATOM 2363 C C . VAL A 1 294 ? -4.152 2.843 20.876 1.00 96.44 294 VAL A C 1
ATOM 2365 O O . VAL A 1 294 ? -5.030 2.092 21.296 1.00 96.44 294 VAL A O 1
ATOM 2368 N N . ASP A 1 295 ? -4.020 4.090 21.321 1.00 95.88 295 ASP A N 1
ATOM 2369 C CA . ASP A 1 295 ? -4.838 4.661 22.391 1.00 95.88 295 ASP A CA 1
ATOM 2370 C C . ASP A 1 295 ? -6.325 4.652 22.025 1.00 95.88 295 ASP A C 1
ATOM 2372 O O . ASP A 1 295 ? -7.167 4.264 22.836 1.00 95.88 295 ASP A O 1
ATOM 2376 N N . ALA A 1 296 ? -6.655 4.989 20.776 1.00 95.88 296 ALA A N 1
ATOM 2377 C CA . ALA A 1 296 ? -8.022 4.924 20.276 1.00 95.88 296 ALA A CA 1
ATOM 2378 C C . ALA A 1 296 ? -8.585 3.500 20.291 1.00 95.88 296 ALA A C 1
ATOM 2380 O O . ALA A 1 296 ? -9.730 3.304 20.691 1.00 95.88 296 ALA A O 1
ATOM 2381 N N . VAL A 1 297 ? -7.798 2.497 19.886 1.00 96.00 297 VAL A N 1
ATOM 2382 C CA . VAL A 1 297 ? -8.212 1.088 19.976 1.00 96.00 297 VAL A CA 1
ATOM 2383 C C . VAL A 1 297 ? -8.459 0.707 21.433 1.00 96.00 297 VAL A C 1
ATOM 2385 O O . VAL A 1 297 ? -9.508 0.146 21.760 1.00 96.00 297 VAL A O 1
ATOM 2388 N N . ASN A 1 298 ? -7.530 1.064 22.319 1.00 94.25 298 ASN A N 1
ATOM 2389 C CA . ASN A 1 298 ? -7.619 0.763 23.741 1.00 94.25 298 ASN A CA 1
ATOM 2390 C C . ASN A 1 298 ? -8.875 1.365 24.371 1.00 94.25 298 ASN A C 1
ATOM 2392 O O . ASN A 1 298 ? -9.585 0.692 25.122 1.00 94.25 298 ASN A O 1
ATOM 2396 N N . ASP A 1 299 ? -9.177 2.618 24.054 1.00 94.69 299 ASP A N 1
ATOM 2397 C CA . ASP A 1 299 ? -10.345 3.315 24.576 1.00 94.69 299 ASP A CA 1
ATOM 2398 C C . ASP A 1 299 ? -11.650 2.854 23.927 1.00 94.69 299 ASP A C 1
ATOM 2400 O O . ASP A 1 299 ? -12.673 2.765 24.614 1.00 94.69 299 ASP A O 1
ATOM 2404 N N . PHE A 1 300 ? -11.624 2.473 22.649 1.00 95.31 300 PHE A N 1
ATOM 2405 C CA . PHE A 1 300 ? -12.779 1.887 21.977 1.00 95.31 300 PHE A CA 1
ATOM 2406 C C . PHE A 1 300 ? -13.182 0.559 22.629 1.00 95.31 300 PHE A C 1
ATOM 2408 O O . PHE A 1 300 ? -14.350 0.376 22.965 1.00 95.31 300 PHE A O 1
ATOM 2415 N N . TRP A 1 301 ? -12.220 -0.317 22.945 1.00 93.81 301 TRP A N 1
ATOM 2416 C CA . TRP A 1 301 ? -12.491 -1.586 23.642 1.00 93.81 301 TRP A CA 1
ATOM 2417 C C . TRP A 1 301 ? -12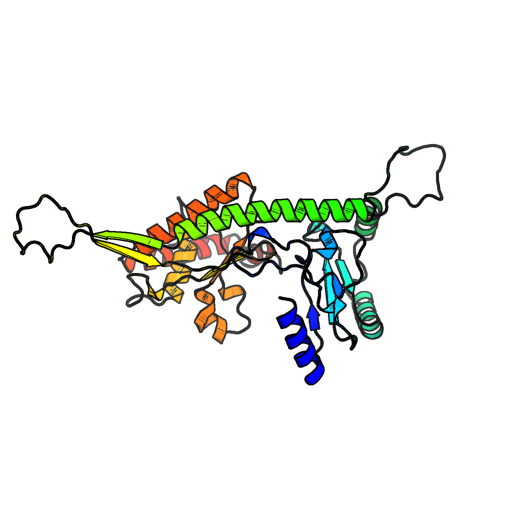.999 -1.414 25.083 1.00 93.81 301 TRP A C 1
ATOM 2419 O O . TRP A 1 301 ? -13.570 -2.348 25.656 1.00 93.81 301 TRP A O 1
ATOM 2429 N N . LYS A 1 302 ? -12.848 -0.227 25.689 1.00 92.62 302 LYS A N 1
ATOM 2430 C CA . LYS A 1 302 ? -13.449 0.099 26.996 1.00 92.62 302 LYS A CA 1
ATOM 2431 C C . LYS A 1 302 ? -14.939 0.455 26.887 1.00 92.62 302 LYS A C 1
ATOM 2433 O O . LYS A 1 302 ? -15.621 0.497 27.916 1.00 92.62 302 LYS A O 1
ATOM 2438 N N . ILE A 1 303 ? -15.476 0.690 25.685 1.00 92.88 303 ILE A N 1
ATOM 2439 C CA . ILE A 1 303 ? -16.884 1.050 25.475 1.00 92.88 303 ILE A CA 1
ATOM 2440 C C . ILE A 1 303 ? -17.790 -0.167 25.715 1.00 92.88 303 ILE A C 1
ATOM 2442 O O . ILE A 1 303 ? -17.728 -1.181 25.025 1.00 92.88 303 ILE A O 1
ATOM 2446 N N . LYS A 1 304 ? -18.696 -0.040 26.694 1.00 91.50 304 LYS A N 1
ATOM 2447 C CA . LYS A 1 304 ? -19.671 -1.084 27.077 1.00 91.50 304 LYS A CA 1
ATOM 2448 C C . LYS A 1 304 ? -21.130 -0.702 26.814 1.00 91.50 304 LYS A C 1
ATOM 2450 O O . LYS A 1 304 ? -22.031 -1.465 27.156 1.00 91.50 304 LYS A O 1
ATOM 2455 N N . SER A 1 305 ? -21.375 0.475 26.240 1.00 93.81 305 SER A N 1
ATOM 2456 C CA . SER A 1 305 ? -22.718 0.973 25.936 1.00 93.81 305 SER A CA 1
ATOM 2457 C C . SER A 1 305 ? -22.982 0.903 24.438 1.00 93.81 305 SER A C 1
ATOM 2459 O O . SER A 1 305 ? -22.210 1.461 23.662 1.00 93.81 305 SER A O 1
ATOM 2461 N N . VAL A 1 306 ? -24.083 0.255 24.046 1.00 93.31 306 VAL A N 1
ATOM 2462 C CA . VAL A 1 306 ? -24.538 0.213 22.644 1.00 93.31 306 VAL A CA 1
ATOM 2463 C C . VAL A 1 306 ? -24.923 1.612 22.167 1.00 93.31 306 VAL A C 1
ATOM 2465 O O . VAL A 1 306 ? -24.517 1.997 21.081 1.00 93.31 306 VAL A O 1
ATOM 2468 N N . LYS A 1 307 ? -25.561 2.416 23.032 1.00 93.62 307 LYS A N 1
ATOM 2469 C CA . LYS A 1 307 ? -25.939 3.800 22.720 1.00 93.62 307 LYS A CA 1
ATOM 2470 C C . LYS A 1 307 ? -24.748 4.631 22.236 1.00 93.62 307 LYS A C 1
ATOM 2472 O O . LYS A 1 307 ? -24.857 5.317 21.240 1.00 93.62 307 LYS A O 1
ATOM 2477 N N . LYS A 1 308 ? -23.579 4.490 22.873 1.00 91.56 308 LYS A N 1
ATOM 2478 C CA . LYS A 1 308 ? -22.370 5.217 22.451 1.00 91.56 308 LYS A CA 1
ATOM 2479 C C . LYS A 1 308 ? -21.905 4.815 21.043 1.00 91.56 308 LYS A C 1
ATOM 2481 O O . LYS A 1 308 ? -21.319 5.629 20.343 1.00 91.56 308 LYS A O 1
ATOM 2486 N N . ILE A 1 309 ? -22.130 3.564 20.638 1.00 92.75 309 ILE A N 1
ATOM 2487 C CA . ILE A 1 309 ? -21.839 3.105 19.273 1.00 92.75 309 ILE A CA 1
ATOM 2488 C C . ILE A 1 309 ? -22.847 3.696 18.285 1.00 92.75 309 ILE A C 1
ATOM 2490 O O . ILE A 1 309 ? -22.449 4.089 17.194 1.00 92.75 309 ILE A O 1
ATOM 2494 N N . ASP A 1 310 ? -24.122 3.766 18.664 1.00 92.25 310 ASP A N 1
ATOM 2495 C CA . ASP A 1 310 ? -25.161 4.388 17.841 1.00 92.25 310 ASP A CA 1
ATOM 2496 C C . ASP A 1 310 ? -24.891 5.892 17.661 1.00 92.25 310 ASP A C 1
ATOM 2498 O O . ASP A 1 310 ? -24.819 6.343 16.521 1.00 92.25 310 ASP A O 1
ATOM 2502 N N . ASP A 1 311 ? -24.585 6.618 18.743 1.00 91.44 311 ASP A N 1
ATOM 2503 C CA . ASP A 1 311 ? -24.241 8.049 18.720 1.00 91.44 311 ASP A CA 1
ATOM 2504 C C . ASP A 1 311 ? -23.066 8.329 17.750 1.00 91.44 311 ASP A C 1
ATOM 2506 O O . ASP A 1 311 ? -23.142 9.222 16.907 1.00 91.44 311 ASP A O 1
ATOM 2510 N N . LEU A 1 312 ? -22.000 7.511 17.791 1.00 89.88 312 LEU A N 1
ATOM 2511 C CA . LEU A 1 312 ? -20.853 7.629 16.871 1.00 89.88 312 LEU A CA 1
ATOM 2512 C C . LEU A 1 312 ? -21.243 7.434 15.398 1.00 89.88 312 LEU A C 1
ATOM 2514 O O . LEU A 1 312 ? -20.658 8.049 14.506 1.00 89.88 312 LEU A O 1
ATOM 2518 N N . LEU A 1 313 ? -22.189 6.535 15.123 1.00 89.31 313 LEU A N 1
ATOM 2519 C CA . LEU A 1 313 ? -22.642 6.249 13.762 1.00 89.31 313 LEU A CA 1
ATOM 2520 C C . LEU A 1 313 ? -23.606 7.323 13.244 1.00 89.31 313 LEU A C 1
ATOM 2522 O O . LEU A 1 313 ? -23.572 7.626 12.050 1.00 89.31 313 LEU A O 1
ATOM 2526 N N . GLU A 1 314 ? -24.433 7.893 14.120 1.00 86.50 314 GLU A N 1
ATOM 2527 C CA . GLU A 1 314 ? -25.359 8.981 13.801 1.00 86.50 314 GLU A CA 1
ATOM 2528 C C . GLU A 1 314 ? -24.612 10.286 13.522 1.00 86.50 314 GLU A C 1
ATOM 2530 O O . GLU A 1 314 ? -24.825 10.875 12.466 1.00 86.50 314 GLU A O 1
ATOM 2535 N N . GLU A 1 315 ? -23.657 10.685 14.372 1.00 73.69 315 GLU A N 1
ATOM 2536 C CA . GLU A 1 315 ? -22.826 11.882 14.149 1.00 73.69 315 GLU A CA 1
ATOM 2537 C C . GLU A 1 315 ? -22.066 11.824 12.811 1.00 73.69 315 GLU A C 1
ATOM 2539 O O . GLU A 1 315 ? -21.888 12.838 12.125 1.00 73.69 315 GLU A O 1
ATOM 2544 N N . ALA A 1 316 ? -21.654 10.627 12.386 1.00 66.81 316 ALA A N 1
ATOM 2545 C CA . ALA A 1 316 ? -21.077 10.418 11.063 1.00 66.81 316 ALA A CA 1
ATOM 2546 C C . ALA A 1 316 ? -22.107 10.570 9.933 1.00 66.81 316 ALA A C 1
ATOM 2548 O O . ALA A 1 316 ? -21.764 11.087 8.875 1.00 66.81 316 ALA A O 1
ATOM 2549 N N . GLY A 1 317 ? -23.355 10.141 10.132 1.00 59.22 317 GLY A N 1
ATOM 2550 C CA . GLY A 1 317 ? -24.444 10.347 9.173 1.00 59.22 317 GLY A CA 1
ATOM 2551 C C . GLY A 1 317 ? -24.732 11.831 8.953 1.00 59.22 317 GLY A C 1
ATOM 2552 O O . GLY A 1 317 ? -24.676 12.304 7.821 1.00 59.22 317 GLY A O 1
ATOM 2553 N N . THR A 1 318 ? -24.910 12.588 10.037 1.00 55.00 318 THR A N 1
ATOM 2554 C CA . THR A 1 318 ? -25.218 14.025 9.980 1.00 55.00 318 THR A CA 1
ATOM 2555 C C . THR A 1 318 ? -24.056 14.843 9.422 1.00 55.00 318 THR A C 1
ATOM 2557 O O . THR A 1 318 ? -24.268 15.774 8.649 1.00 55.00 318 THR A O 1
ATOM 2560 N N . SER A 1 319 ? -22.811 14.495 9.771 1.00 52.94 319 SER A N 1
ATOM 2561 C CA . SER A 1 319 ? -21.624 15.179 9.238 1.00 52.94 319 SER A CA 1
ATOM 2562 C C . SER A 1 319 ? -21.344 14.841 7.773 1.00 52.94 319 SER A C 1
ATOM 2564 O O . SER A 1 319 ? -20.850 15.704 7.048 1.00 52.94 319 SER A O 1
ATOM 2566 N N . VAL A 1 320 ? -21.678 13.631 7.307 1.00 49.78 320 VAL A N 1
ATOM 2567 C CA . VAL A 1 320 ? -21.613 13.270 5.882 1.00 49.78 320 VAL A CA 1
ATOM 2568 C C . VAL A 1 320 ? -22.725 13.957 5.096 1.00 49.78 320 VAL A C 1
ATOM 2570 O O . VAL A 1 320 ? -22.441 14.454 4.019 1.00 49.78 320 VAL A O 1
ATOM 2573 N N . GLU A 1 321 ? -23.946 14.067 5.620 1.00 39.53 321 GLU A N 1
ATOM 2574 C CA . GLU A 1 321 ? -25.044 14.795 4.964 1.00 39.53 321 GLU A CA 1
ATOM 2575 C C . GLU A 1 321 ? -24.787 16.309 4.908 1.00 39.53 321 GLU A C 1
ATOM 2577 O O . GLU A 1 321 ? -24.980 16.930 3.864 1.00 39.53 321 GLU A O 1
ATOM 2582 N N . GLN A 1 322 ? -24.253 16.902 5.983 1.00 39.91 322 GLN A N 1
ATOM 2583 C CA . GLN A 1 322 ? -23.834 18.308 5.991 1.00 39.91 322 GLN A CA 1
ATOM 2584 C C . GLN A 1 322 ? -22.645 18.569 5.056 1.00 39.91 322 GLN A C 1
ATOM 2586 O O . GLN A 1 322 ? -22.628 19.584 4.366 1.00 39.91 322 GLN A O 1
ATOM 2591 N N . ARG A 1 323 ? -21.667 17.653 4.980 1.00 41.94 323 ARG A N 1
ATOM 2592 C CA . ARG A 1 323 ? -20.518 17.785 4.063 1.00 41.94 323 ARG A CA 1
ATOM 2593 C C . ARG A 1 323 ? -20.844 17.403 2.623 1.00 41.94 323 ARG A C 1
ATOM 2595 O O . ARG A 1 323 ? -20.216 17.947 1.726 1.00 41.94 323 ARG A O 1
ATOM 2602 N N . ALA A 1 324 ? -21.823 16.538 2.371 1.00 40.66 324 ALA A N 1
ATOM 2603 C CA . ALA A 1 324 ? -22.310 16.224 1.026 1.00 40.66 324 ALA A CA 1
ATOM 2604 C C . ALA A 1 324 ? -23.041 17.418 0.388 1.00 40.66 324 ALA A C 1
ATOM 2606 O O . ALA A 1 324 ? -23.093 17.510 -0.836 1.00 40.66 324 ALA A O 1
ATOM 2607 N N . GLY A 1 325 ? -23.527 18.366 1.200 1.00 37.44 325 GLY A N 1
ATOM 2608 C CA . GLY A 1 325 ? -23.971 19.682 0.738 1.00 37.44 325 GLY A CA 1
ATOM 2609 C C . GLY A 1 325 ? -22.842 20.595 0.232 1.00 37.44 325 GLY A C 1
ATOM 2610 O O . GLY A 1 325 ? -23.128 21.548 -0.487 1.00 37.44 325 GLY A O 1
ATOM 2611 N N . GLU A 1 326 ? -21.572 20.301 0.547 1.00 38.50 326 GLU A N 1
ATOM 2612 C CA . GLU A 1 326 ? -20.416 21.154 0.206 1.00 38.50 326 GLU A CA 1
ATOM 2613 C C . GLU A 1 326 ? -19.243 20.436 -0.495 1.00 38.50 326 GLU A C 1
ATOM 2615 O O . GLU A 1 326 ? -18.361 21.100 -1.042 1.00 38.50 326 GLU A O 1
ATOM 2620 N N . ALA A 1 327 ? -19.201 19.104 -0.568 1.00 34.22 327 ALA A N 1
ATOM 2621 C CA . ALA A 1 327 ? -18.173 18.385 -1.315 1.00 34.22 327 ALA A CA 1
ATOM 2622 C C . ALA A 1 327 ? -18.603 16.964 -1.703 1.00 34.22 327 ALA A C 1
ATOM 2624 O O . ALA A 1 327 ? -18.836 16.092 -0.869 1.00 34.22 327 ALA A O 1
ATOM 2625 N N . ASP A 1 328 ? -18.614 16.748 -3.013 1.00 33.75 328 ASP A N 1
ATOM 2626 C CA . ASP A 1 328 ? -18.794 15.480 -3.706 1.00 33.75 328 ASP A CA 1
ATOM 2627 C C . ASP A 1 328 ? -17.859 14.383 -3.148 1.00 33.75 328 ASP A C 1
ATOM 2629 O O . ASP A 1 328 ? -16.629 14.527 -3.151 1.00 33.75 328 ASP A O 1
ATOM 2633 N N . MET A 1 329 ? -18.434 13.272 -2.674 1.00 35.16 329 MET A N 1
ATOM 2634 C CA . MET A 1 329 ? -17.729 12.102 -2.116 1.00 35.16 329 MET A CA 1
ATOM 2635 C C . MET A 1 329 ? -16.705 11.488 -3.090 1.00 35.16 329 MET A C 1
ATOM 2637 O O . MET A 1 329 ? -15.804 10.759 -2.669 1.00 35.16 329 MET A O 1
ATOM 2641 N N . ALA A 1 330 ? -16.774 11.842 -4.377 1.00 32.62 330 ALA A N 1
ATOM 2642 C CA . ALA A 1 330 ? -15.754 11.539 -5.376 1.00 32.62 330 ALA A CA 1
ATOM 2643 C C . ALA A 1 330 ? -14.367 12.147 -5.052 1.00 32.62 330 ALA A C 1
ATOM 2645 O O . ALA A 1 330 ? -13.340 11.582 -5.433 1.00 32.62 330 ALA A O 1
ATOM 2646 N N . LYS A 1 331 ? -14.290 13.261 -4.305 1.00 30.61 331 LYS A N 1
ATOM 2647 C CA . LYS A 1 331 ? -13.015 13.957 -4.035 1.00 30.61 331 LYS A CA 1
ATOM 2648 C C . LYS A 1 331 ? -12.162 13.309 -2.943 1.00 30.61 331 LYS A C 1
ATOM 2650 O O . LYS A 1 331 ? -10.938 13.321 -3.056 1.00 30.61 331 LYS A O 1
ATOM 2655 N N . LEU A 1 332 ? -12.760 12.677 -1.932 1.00 32.34 332 LEU A N 1
ATOM 2656 C CA . LEU A 1 332 ? -12.002 11.954 -0.895 1.00 32.34 332 LEU A CA 1
ATOM 2657 C C . LEU A 1 332 ? -11.366 10.671 -1.450 1.00 32.34 332 LEU A C 1
ATOM 2659 O O . LEU A 1 332 ? -10.221 10.362 -1.124 1.00 32.34 332 LEU A O 1
ATOM 2663 N N . ALA A 1 333 ? -12.053 9.997 -2.378 1.00 32.47 333 ALA A N 1
ATOM 2664 C CA . ALA A 1 333 ? -11.477 8.904 -3.157 1.00 32.47 333 ALA A CA 1
ATOM 2665 C C . ALA A 1 333 ? -10.369 9.384 -4.116 1.00 32.47 333 ALA A C 1
ATOM 2667 O O . ALA A 1 333 ? -9.424 8.646 -4.350 1.00 32.47 333 ALA A O 1
ATOM 2668 N N . SER A 1 334 ? -10.411 10.628 -4.617 1.00 30.34 334 SER A N 1
ATOM 2669 C CA . SER A 1 334 ? -9.341 11.157 -5.483 1.00 30.34 334 SER A CA 1
ATOM 2670 C C . SER A 1 334 ? -8.039 11.531 -4.755 1.00 30.34 334 SER A C 1
ATOM 2672 O O . SER A 1 334 ? -6.984 11.552 -5.385 1.00 30.34 334 SER A O 1
ATOM 2674 N N . PHE A 1 335 ? -8.079 11.785 -3.438 1.00 30.31 335 PHE A N 1
ATOM 2675 C CA . PHE A 1 335 ? -6.867 11.997 -2.625 1.00 30.31 335 PHE A CA 1
ATOM 2676 C C . PHE A 1 335 ? -6.196 10.682 -2.222 1.00 30.31 335 PHE A C 1
ATOM 2678 O O . PHE A 1 335 ? -4.981 10.621 -2.032 1.00 30.31 335 PHE A O 1
ATOM 2685 N N . MET A 1 336 ? -6.977 9.608 -2.146 1.00 35.03 336 MET A N 1
ATOM 2686 C CA . MET A 1 336 ? -6.475 8.245 -2.097 1.00 35.03 336 MET A CA 1
ATOM 2687 C C . MET A 1 336 ? -6.327 7.744 -3.527 1.00 35.03 336 MET A C 1
ATOM 2689 O O . MET A 1 336 ? -7.140 6.953 -3.992 1.00 35.03 336 MET A O 1
ATOM 2693 N N . GLY A 1 337 ? -5.310 8.260 -4.227 1.00 27.03 337 GLY A N 1
ATOM 2694 C CA . GLY A 1 337 ? -5.041 7.886 -5.612 1.00 27.03 337 GLY A CA 1
ATOM 2695 C C . GLY A 1 337 ? -5.172 6.370 -5.823 1.00 27.03 337 GLY A C 1
ATOM 2696 O O . GLY A 1 337 ? -4.806 5.606 -4.918 1.00 27.03 337 GLY A O 1
ATOM 2697 N N . PRO A 1 338 ? -5.714 5.930 -6.975 1.00 31.41 338 PRO A N 1
ATOM 2698 C CA . PRO A 1 338 ? -5.736 4.515 -7.304 1.00 31.41 338 PRO A CA 1
ATOM 2699 C C . PRO A 1 338 ? -4.306 3.985 -7.185 1.00 31.41 338 PRO A C 1
ATOM 2701 O O . PRO A 1 338 ? -3.356 4.709 -7.506 1.00 31.41 338 PRO A O 1
ATOM 2704 N N . CYS A 1 339 ? -4.201 2.792 -6.598 1.00 33.38 339 CYS A N 1
ATOM 2705 C CA . CYS A 1 339 ? -2.956 2.064 -6.393 1.00 33.38 339 CYS A CA 1
ATOM 2706 C C . CYS A 1 339 ? -2.004 2.195 -7.584 1.00 33.38 339 CYS A C 1
ATOM 2708 O O . CYS A 1 339 ? -2.501 2.118 -8.731 1.00 33.38 339 CYS A O 1
#

Foldseek 3Di:
DLVVLVVVVVVCVVVVHAAEAECQWQLQFAQVLPDPDPNCPQCLVPDDDPPDPSVSSTRDDNVRVDPPQRYKYKYDCCLLPHVVLVDTDIDTDPVVVVVVQVVCVPPVPDGDPVSVVVVCCQAQNDPPDDDPVPDDDDDRGHCYPVNSSVSSVVSSVLLNLLLVLLVVLCVVLQKAWDWDQDPVPPPDDDPDPDRDIDTDIDGQWDWRRDSGDFKTKIFGPCVRALCCVPDPLLLLLVLLQLLCCDPPQNAHWAQQLVVDPDPVCSVPGRSRIIMDGSPPDDSVCSNVNSNSSSVSSNVSSVDPDPVSSVVSVVVVVVVCVVCVVPDDPVVVVVVVPDD

Radius of gyration: 26.06 Å; chains: 1; bounding box: 57×55×88 Å